Protein AF-X1GP24-F1 (afdb_monomer_lite)

Organism: NCBI:txid412755

Foldseek 3Di:
DVVPDADDQADDPQCVCLLVVVVDPQQADEGEEELVVLVVLVVCLVVCHSVSVRHYLFYEYEFDQFGFHPVLQQCCCCVVVVDHPVQFPHWDDPDQWIWTQGPVGIDIDGVVSRVVGTDPVLLADLDGQSQSGQWTWYDFQHDPPDIDIDGHDPSSVVVVVVCVVVVVDDDDDDDPVCVCNSCVRVVVSSVVSNVSHDDDDPDPDD

pLDDT: mean 91.99, std 6.97, range [56.81, 98.56]

Secondary structure (DSSP, 8-state):
-GGG-S---B---GGGGHHHHHTSS-S-EEEEE-HHHHHHHHHHHHTT-TTHHHHEEEEEEE--S--B-HHHHHHHHHHHH---GGG-SEEEEETTEEEEEETTEEEEEETTTTGGGB-GGGGT---SS-TTSSEEEE-TTS-TT--EEEE-SHHHHHHHHHHHHTT----PPPPSSSHHHHHHHHHHHHHHHHHHPPPPPP----

InterPro domains:
  IPR007525 Coenzyme F420 hydrogenase/dehydrogenase beta subunit, C-terminal [PF04432] (27-176)
  IPR045220 Oxidoreductase FRHB/FDHB/HCAR-like [PTHR31332] (3-195)

Radius of gyration: 18.48 Å; chains: 1; bounding box: 43×52×46 Å

Structure (mmCIF, N/CA/C/O backbone):
data_AF-X1GP24-F1
#
_entry.id   AF-X1GP24-F1
#
loop_
_atom_site.group_PDB
_atom_site.id
_atom_site.type_symbol
_atom_site.label_atom_id
_atom_site.label_alt_id
_atom_site.label_comp_id
_atom_site.label_asym_id
_atom_site.label_entity_id
_atom_site.label_seq_id
_atom_site.pdbx_PDB_ins_code
_atom_site.Cartn_x
_atom_site.Cartn_y
_atom_site.Cartn_z
_atom_site.occupancy
_atom_site.B_iso_or_equiv
_atom_site.auth_seq_id
_atom_site.auth_comp_id
_atom_site.auth_asym_id
_atom_site.auth_atom_id
_atom_site.pdbx_PDB_model_num
ATOM 1 N N . ILE A 1 1 ? -16.579 -1.547 -4.556 1.00 86.38 1 ILE A N 1
ATOM 2 C CA . ILE A 1 1 ? -15.458 -2.149 -3.795 1.00 86.38 1 ILE A CA 1
ATOM 3 C C . ILE A 1 1 ? -14.685 -3.128 -4.679 1.00 86.38 1 ILE A C 1
ATOM 5 O O . ILE A 1 1 ? -13.545 -2.820 -4.979 1.00 86.38 1 ILE A O 1
ATOM 9 N N . GLN A 1 2 ? -15.294 -4.200 -5.208 1.00 87.94 2 GLN A N 1
ATOM 10 C CA . GLN A 1 2 ? -14.605 -5.179 -6.079 1.00 87.94 2 GLN A CA 1
ATOM 11 C C . GLN A 1 2 ? -13.869 -4.566 -7.289 1.00 87.94 2 GLN A C 1
ATOM 13 O O . GLN A 1 2 ? -12.726 -4.910 -7.537 1.00 87.94 2 GLN A O 1
ATOM 18 N N . LYS A 1 3 ? -14.446 -3.570 -7.981 1.00 88.69 3 LYS A N 1
ATOM 19 C CA . LYS A 1 3 ? -13.777 -2.853 -9.097 1.00 88.69 3 LYS A CA 1
ATOM 20 C C . LYS A 1 3 ? -12.467 -2.137 -8.715 1.00 88.69 3 LYS A C 1
ATOM 22 O O . LYS A 1 3 ? -11.719 -1.709 -9.588 1.00 88.69 3 LYS A O 1
ATOM 27 N N . SER A 1 4 ? -12.216 -1.955 -7.421 1.00 88.06 4 SER A N 1
ATOM 28 C CA . SER A 1 4 ? -10.999 -1.348 -6.876 1.00 88.06 4 SER A CA 1
ATOM 29 C C . SER A 1 4 ? -9.979 -2.393 -6.413 1.00 88.06 4 SER A C 1
ATOM 31 O O . SER A 1 4 ? -8.968 -2.008 -5.838 1.00 88.06 4 SER A O 1
ATOM 33 N N . SER A 1 5 ? -10.242 -3.688 -6.632 1.00 87.94 5 SER A N 1
ATOM 34 C CA . SER A 1 5 ? -9.287 -4.765 -6.360 1.00 87.94 5 SER A CA 1
ATOM 35 C C . SER A 1 5 ? -8.043 -4.642 -7.241 1.00 87.94 5 SER A C 1
ATOM 37 O O . SER A 1 5 ? -8.116 -4.047 -8.319 1.00 87.94 5 SER A O 1
ATOM 39 N N . LYS A 1 6 ? -6.967 -5.316 -6.824 1.00 87.69 6 LYS A N 1
ATOM 40 C CA . LYS A 1 6 ? -5.628 -5.310 -7.434 1.00 87.69 6 LYS A CA 1
ATOM 41 C C . LYS A 1 6 ? -4.848 -4.015 -7.201 1.00 87.69 6 LYS A C 1
ATOM 43 O O . LYS A 1 6 ? -5.399 -2.924 -7.055 1.00 87.69 6 LYS A O 1
ATOM 48 N N . SER A 1 7 ? -3.531 -4.167 -7.188 1.00 91.44 7 SER A N 1
ATOM 49 C CA . SER A 1 7 ? -2.593 -3.065 -7.025 1.00 91.44 7 SER A CA 1
ATOM 50 C C . SER A 1 7 ? -2.551 -2.190 -8.274 1.00 91.44 7 SER A C 1
ATOM 52 O O . SER A 1 7 ? -2.473 -2.677 -9.399 1.00 91.44 7 SER A O 1
ATOM 54 N N . LYS A 1 8 ? -2.565 -0.875 -8.057 1.00 92.31 8 LYS A N 1
ATOM 55 C CA . LYS A 1 8 ? -2.212 0.135 -9.057 1.00 92.31 8 LYS A CA 1
ATOM 56 C C . LYS A 1 8 ? -0.993 0.857 -8.514 1.00 92.31 8 LYS A C 1
ATOM 58 O O . LYS A 1 8 ? -1.083 1.495 -7.470 1.00 92.31 8 LYS A O 1
ATOM 63 N N . TYR A 1 9 ? 0.143 0.717 -9.188 1.00 94.44 9 TYR A N 1
ATOM 64 C CA . TYR A 1 9 ? 1.421 1.234 -8.688 1.00 94.44 9 TYR A CA 1
ATOM 65 C C . TYR A 1 9 ? 1.585 2.743 -8.899 1.00 94.44 9 TYR A C 1
ATOM 67 O O . TYR A 1 9 ? 2.554 3.330 -8.427 1.00 94.44 9 TYR A O 1
ATOM 75 N N . THR A 1 10 ? 0.628 3.394 -9.554 1.00 95.38 10 THR A N 1
ATOM 76 C CA . THR A 1 10 ? 0.643 4.835 -9.797 1.00 95.38 10 THR A CA 1
ATOM 77 C C . THR A 1 10 ? -0.085 5.618 -8.705 1.00 95.38 10 THR A C 1
ATOM 79 O O . THR A 1 10 ? -0.942 5.074 -8.003 1.00 95.38 10 THR A O 1
ATOM 82 N N . LEU A 1 11 ? 0.216 6.913 -8.588 1.00 94.31 11 LEU A N 1
ATOM 83 C CA . LEU A 1 11 ? -0.436 7.806 -7.631 1.00 94.31 11 LEU A CA 1
ATOM 84 C C . LEU A 1 11 ? -1.961 7.774 -7.796 1.00 94.31 11 LEU A C 1
ATOM 86 O O . LEU A 1 11 ? -2.493 7.883 -8.901 1.00 94.31 11 LEU A O 1
ATOM 90 N N . ASN A 1 12 ? -2.662 7.632 -6.673 1.00 92.38 12 ASN A N 1
ATOM 91 C CA . ASN A 1 12 ? -4.118 7.638 -6.611 1.00 92.38 12 ASN A CA 1
ATOM 92 C C . ASN A 1 12 ? -4.559 8.432 -5.371 1.00 92.38 12 ASN A C 1
ATOM 94 O O . ASN A 1 12 ? -4.377 7.937 -4.255 1.00 92.38 12 ASN A O 1
ATOM 98 N N . PRO A 1 13 ? -5.118 9.645 -5.530 1.00 91.12 13 PRO A N 1
ATOM 99 C CA . PRO A 1 13 ? -5.433 10.540 -4.420 1.00 91.12 13 PRO A CA 1
ATOM 100 C C . PRO A 1 13 ? -6.714 10.103 -3.691 1.00 91.12 13 PRO A C 1
ATOM 102 O O . PRO A 1 13 ? -7.747 10.766 -3.760 1.00 91.12 13 PRO A O 1
ATOM 105 N N . VAL A 1 14 ? -6.661 8.983 -2.964 1.00 89.56 14 VAL A N 1
ATOM 106 C CA . VAL A 1 14 ? -7.836 8.366 -2.313 1.00 89.56 14 VAL A CA 1
ATOM 107 C C . VAL A 1 14 ? -8.557 9.342 -1.371 1.00 89.56 14 VAL A C 1
ATOM 109 O O . VAL A 1 14 ? -9.787 9.347 -1.289 1.00 89.56 14 VAL A O 1
ATOM 112 N N . LEU A 1 15 ? -7.804 10.211 -0.693 1.00 88.94 15 LEU A N 1
ATOM 113 C CA . LEU A 1 15 ? -8.342 11.130 0.311 1.00 88.94 15 LEU A CA 1
ATOM 114 C C . LEU A 1 15 ? -9.133 12.312 -0.279 1.00 88.94 15 LEU A C 1
ATOM 116 O O . LEU A 1 15 ? -9.875 12.956 0.461 1.00 88.94 15 LEU A O 1
ATOM 120 N N . ILE A 1 16 ? -9.087 12.558 -1.598 1.00 88.62 16 ILE A N 1
ATOM 121 C CA . ILE A 1 16 ? -9.893 13.618 -2.242 1.00 88.62 16 ILE A CA 1
ATOM 122 C C . ILE A 1 16 ? -11.402 13.388 -2.075 1.00 88.62 16 ILE A C 1
ATOM 124 O O . ILE A 1 16 ? -12.210 14.302 -2.215 1.00 88.62 16 ILE A O 1
ATOM 128 N N . LYS A 1 17 ? -11.806 12.152 -1.766 1.00 84.38 17 LYS A N 1
ATOM 129 C CA . LYS A 1 17 ? -13.201 11.804 -1.501 1.00 84.38 17 LYS A CA 1
ATOM 130 C C . LYS A 1 17 ? -13.629 12.094 -0.061 1.00 84.38 17 LYS A C 1
ATOM 132 O O . LYS A 1 17 ? -14.833 12.098 0.184 1.00 84.38 17 LYS A O 1
ATOM 137 N N . LEU A 1 18 ? -12.721 12.399 0.871 1.00 81.44 18 LEU A N 1
ATOM 138 C CA . LEU A 1 18 ? -13.088 12.707 2.261 1.00 81.44 18 LEU A CA 1
ATOM 139 C C . LEU A 1 18 ? -14.098 13.861 2.378 1.00 81.44 18 LEU A C 1
ATOM 141 O O . LEU A 1 18 ? -15.103 13.673 3.062 1.00 81.44 18 LEU A O 1
ATOM 145 N N . PRO A 1 19 ? -13.948 15.007 1.679 1.00 79.50 19 PRO A N 1
ATOM 146 C CA . PRO A 1 19 ? -14.957 16.064 1.733 1.00 79.50 19 PRO A CA 1
ATOM 147 C C . PRO A 1 19 ? -16.319 15.603 1.204 1.00 79.50 19 PRO A C 1
ATOM 149 O O . PRO A 1 19 ? -17.348 15.940 1.782 1.00 79.50 19 PRO A O 1
ATOM 152 N N . SER A 1 20 ? -16.344 14.763 0.161 1.00 77.25 20 SER A N 1
ATOM 153 C CA . SER A 1 20 ? -17.597 14.222 -0.390 1.00 77.25 20 SER A CA 1
ATOM 154 C C . SER A 1 20 ? -18.339 13.302 0.585 1.00 77.25 20 SER A C 1
ATOM 156 O O . SER A 1 20 ? -19.553 13.148 0.482 1.00 77.25 20 SER A O 1
ATOM 158 N N . ILE A 1 21 ? -17.647 12.748 1.588 1.00 70.62 21 ILE A N 1
ATOM 159 C CA . ILE A 1 21 ? -18.285 11.976 2.660 1.00 70.62 21 ILE A CA 1
ATOM 160 C C . ILE A 1 21 ? -19.169 12.888 3.519 1.00 70.62 21 ILE A C 1
ATOM 162 O O . ILE A 1 21 ? -20.235 12.439 3.942 1.00 70.62 21 ILE A O 1
ATOM 166 N N . LYS A 1 22 ? -18.803 14.168 3.716 1.00 67.50 22 LYS A N 1
ATOM 167 C CA . LYS A 1 22 ? -19.664 15.145 4.409 1.00 67.50 22 LYS A CA 1
ATOM 168 C C . LYS A 1 22 ? -20.995 15.354 3.693 1.00 67.50 22 LYS A C 1
ATOM 170 O O . LYS A 1 22 ? -22.011 15.488 4.360 1.00 67.50 22 LYS A O 1
ATOM 175 N N . LEU A 1 23 ? -20.962 15.370 2.361 1.00 72.38 23 LEU A N 1
ATOM 176 C CA . LEU A 1 23 ? -22.131 15.573 1.500 1.00 72.38 23 LEU A CA 1
ATOM 177 C C . LEU A 1 23 ? -22.977 14.303 1.334 1.00 72.38 23 LEU A C 1
ATOM 179 O O . LEU A 1 23 ? -24.062 14.349 0.766 1.00 72.38 23 LEU A O 1
ATOM 183 N N . SER A 1 24 ? -22.483 13.159 1.805 1.00 70.50 24 SER A N 1
ATOM 184 C CA . SER A 1 24 ? -23.202 11.892 1.738 1.00 70.50 24 SER A CA 1
ATOM 185 C C . SER A 1 24 ? -23.966 11.612 3.034 1.00 70.50 24 SER A C 1
ATOM 187 O O . SER A 1 24 ? -23.500 11.936 4.124 1.00 70.50 24 SER A O 1
ATOM 189 N N . ASN A 1 25 ? -25.072 10.869 2.941 1.00 73.31 25 ASN A N 1
ATOM 190 C CA . ASN A 1 25 ? -25.795 10.345 4.112 1.00 73.31 25 ASN A CA 1
ATOM 191 C C . ASN A 1 25 ? -25.035 9.221 4.853 1.00 73.31 25 ASN A C 1
ATOM 193 O O . ASN A 1 25 ? -25.569 8.605 5.779 1.00 73.31 25 ASN A O 1
ATOM 197 N N . LYS A 1 26 ? -23.795 8.903 4.451 1.00 70.06 26 LYS A N 1
ATOM 198 C CA . LYS A 1 26 ? -23.001 7.844 5.080 1.00 70.06 26 LYS A CA 1
ATOM 199 C C . LYS A 1 26 ? -22.426 8.339 6.402 1.00 70.06 26 LYS A C 1
ATOM 201 O O . LYS A 1 26 ? -21.631 9.275 6.449 1.00 70.06 26 LYS A O 1
ATOM 206 N N . LYS A 1 27 ? -22.815 7.659 7.481 1.00 74.25 27 LYS A N 1
ATOM 207 C CA . LYS A 1 27 ? -22.410 8.001 8.852 1.00 74.25 27 LYS A CA 1
ATOM 208 C C . LYS A 1 27 ? -21.032 7.455 9.236 1.00 74.25 27 LYS A C 1
ATOM 210 O O . LYS A 1 27 ? -20.389 8.027 10.104 1.00 74.25 27 LYS A O 1
ATOM 215 N N . LYS A 1 28 ? -20.584 6.364 8.604 1.00 87.50 28 LYS A N 1
ATOM 216 C CA . LYS A 1 28 ? -19.294 5.711 8.870 1.00 87.50 28 LYS A CA 1
ATOM 217 C C . LYS A 1 28 ? -18.627 5.294 7.564 1.00 87.50 28 LYS A C 1
ATOM 219 O O . LYS A 1 28 ? -19.306 4.816 6.654 1.00 87.50 28 LYS A O 1
ATOM 224 N N . VAL A 1 29 ? -17.314 5.461 7.479 1.00 89.44 29 VAL A N 1
ATOM 225 C CA . VAL A 1 29 ? -16.506 5.104 6.309 1.00 89.44 29 VAL A CA 1
ATOM 226 C C . VAL A 1 29 ? -15.282 4.297 6.713 1.00 89.44 29 VAL A C 1
ATOM 228 O O . VAL A 1 29 ? -14.728 4.486 7.794 1.00 89.44 29 VAL A O 1
ATOM 231 N N . ALA A 1 30 ? -14.861 3.409 5.820 1.00 93.25 30 ALA A N 1
ATOM 232 C CA . ALA A 1 30 ? -13.555 2.776 5.875 1.00 93.25 30 ALA A CA 1
ATOM 233 C C . ALA A 1 30 ? -12.677 3.372 4.770 1.00 93.25 30 ALA A C 1
ATOM 235 O O . ALA A 1 30 ? -13.149 3.572 3.646 1.00 93.25 30 ALA A O 1
ATOM 236 N N . ALA A 1 31 ? -11.420 3.657 5.086 1.00 93.94 31 ALA A N 1
ATOM 237 C CA . ALA A 1 31 ? -10.436 4.149 4.133 1.00 93.94 31 ALA A CA 1
ATOM 238 C C . ALA A 1 31 ? -9.390 3.063 3.880 1.00 93.94 31 ALA A C 1
ATOM 240 O O . ALA A 1 31 ? -8.821 2.529 4.826 1.00 93.94 31 ALA A O 1
ATOM 241 N N . VAL A 1 32 ? -9.134 2.753 2.610 1.00 96.75 32 VAL A N 1
ATOM 242 C CA . VAL A 1 32 ? -8.052 1.852 2.192 1.00 96.75 32 VAL A CA 1
ATOM 243 C C . VAL A 1 32 ? -6.986 2.693 1.510 1.00 96.75 32 VAL A C 1
ATOM 245 O O . VAL A 1 32 ? -7.301 3.446 0.585 1.00 96.75 32 VAL A O 1
ATOM 248 N N . GLY A 1 33 ? -5.732 2.586 1.933 1.00 96.38 33 GLY A N 1
ATOM 249 C CA . GLY A 1 33 ? -4.675 3.397 1.343 1.00 96.38 33 GLY A CA 1
ATOM 250 C C . GLY A 1 33 ? -3.262 2.965 1.696 1.00 96.38 33 GLY A C 1
ATOM 251 O O . GLY A 1 33 ? -3.035 2.094 2.527 1.00 96.38 33 GLY A O 1
ATOM 252 N N . LEU A 1 34 ? -2.307 3.612 1.034 1.00 97.81 34 LEU A N 1
ATOM 253 C CA . LEU A 1 34 ? -0.877 3.462 1.275 1.00 97.81 34 LEU A CA 1
ATOM 254 C C . LEU A 1 34 ? -0.482 4.116 2.619 1.00 97.81 34 LEU A C 1
ATOM 256 O O . LEU A 1 34 ? -1.305 4.820 3.218 1.00 97.81 34 LEU A O 1
ATOM 260 N N . PRO A 1 35 ? 0.764 3.944 3.093 1.00 98.19 35 PRO A N 1
ATOM 261 C CA . PRO A 1 35 ? 1.223 4.504 4.362 1.00 98.19 35 PRO A CA 1
ATOM 262 C C . PRO A 1 35 ? 0.982 6.014 4.489 1.00 98.19 35 PRO A C 1
ATOM 264 O O . PRO A 1 35 ? 0.313 6.452 5.420 1.00 98.19 35 PRO A O 1
ATOM 267 N N . CYS A 1 36 ? 1.370 6.791 3.473 1.00 97.12 36 CYS A N 1
ATOM 268 C CA . CYS A 1 36 ? 1.163 8.242 3.441 1.00 97.12 36 CYS A CA 1
ATOM 269 C C . CYS A 1 36 ? -0.319 8.658 3.501 1.00 97.12 36 CYS A C 1
ATOM 271 O O . CYS A 1 36 ? -0.644 9.696 4.075 1.00 97.12 36 CYS A O 1
ATOM 273 N N . HIS A 1 37 ? -1.241 7.856 2.951 1.00 97.12 37 HIS A N 1
ATOM 274 C CA . HIS A 1 37 ? -2.677 8.122 3.074 1.00 97.12 37 HIS A CA 1
ATOM 275 C C . HIS A 1 37 ? -3.163 7.912 4.512 1.00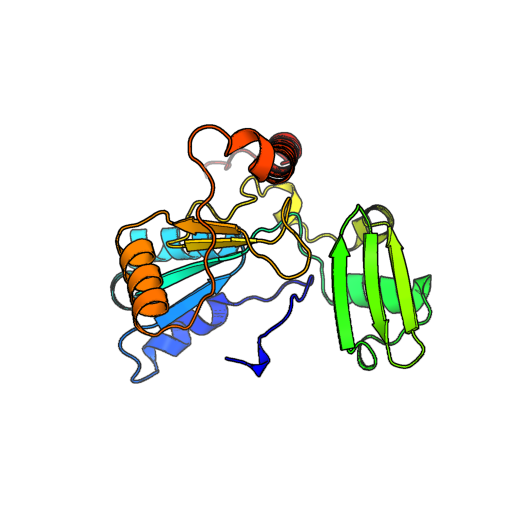 97.12 37 HIS A C 1
ATOM 277 O O . HIS A 1 37 ? -3.987 8.685 4.989 1.00 97.12 37 HIS A O 1
ATOM 283 N N . ASN A 1 38 ? -2.670 6.881 5.203 1.00 97.88 38 ASN A N 1
ATOM 284 C CA . ASN A 1 38 ? -3.066 6.585 6.583 1.00 97.88 38 ASN A CA 1
ATOM 285 C C . ASN A 1 38 ? -2.470 7.590 7.573 1.00 97.88 38 ASN A C 1
ATOM 287 O O . ASN A 1 38 ? -3.163 8.013 8.495 1.00 97.88 38 ASN A O 1
ATOM 291 N N . GLU A 1 39 ? -1.229 8.013 7.349 1.00 97.00 39 GLU A N 1
ATOM 292 C CA . GLU A 1 39 ? -0.586 9.100 8.090 1.00 97.00 39 GLU A CA 1
ATOM 293 C C . GLU A 1 39 ? -1.356 10.416 7.910 1.00 97.00 39 GLU A C 1
ATOM 295 O O . GLU A 1 39 ? -1.832 10.995 8.883 1.00 97.00 39 GLU A O 1
ATOM 300 N N . THR A 1 40 ? -1.602 10.829 6.659 1.00 95.56 40 THR A N 1
ATOM 301 C CA . THR A 1 40 ? -2.379 12.046 6.360 1.00 95.56 40 THR A CA 1
ATOM 302 C C . THR A 1 40 ? -3.770 11.990 6.988 1.00 95.56 40 THR A C 1
ATOM 304 O O . THR A 1 40 ? -4.233 12.967 7.571 1.00 95.56 40 THR A O 1
ATOM 307 N N . LEU A 1 41 ? -4.452 10.846 6.890 1.00 95.31 41 LEU A N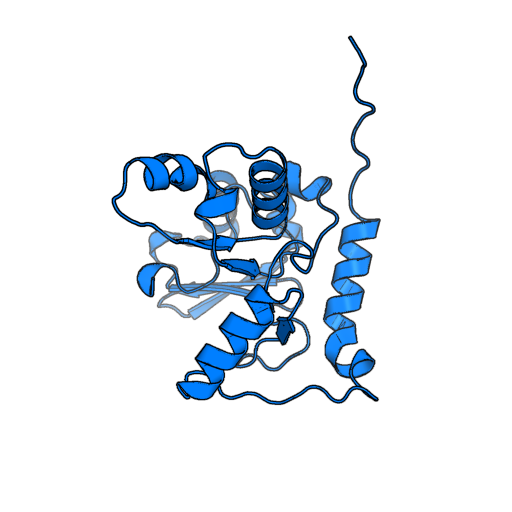 1
ATOM 308 C CA . LEU A 1 41 ? -5.776 10.673 7.476 1.00 95.31 41 LEU A CA 1
ATOM 309 C C . LEU A 1 41 ? -5.746 10.758 9.003 1.00 95.31 41 LEU A C 1
ATOM 311 O O . LEU A 1 41 ? -6.648 11.352 9.582 1.00 95.31 41 LEU A O 1
ATOM 315 N N . THR A 1 42 ? -4.711 10.210 9.639 1.00 95.81 42 THR A N 1
ATOM 316 C CA . THR A 1 42 ? -4.512 10.316 11.090 1.00 95.81 42 THR A CA 1
ATOM 317 C C . THR A 1 42 ? -4.333 11.774 11.500 1.00 95.81 42 THR A C 1
ATOM 319 O O . THR A 1 42 ? -5.088 12.243 12.342 1.00 95.81 42 THR A O 1
ATOM 322 N N . ASN A 1 43 ? -3.490 12.535 10.797 1.00 95.19 43 ASN A N 1
ATOM 323 C CA . ASN A 1 43 ? -3.323 13.968 11.058 1.00 95.19 43 ASN A CA 1
ATOM 324 C C . ASN A 1 43 ? -4.640 14.749 10.890 1.00 95.19 43 ASN A C 1
ATOM 326 O O . ASN A 1 43 ? -4.984 15.577 11.728 1.00 95.19 43 ASN A O 1
ATOM 330 N N . ILE A 1 44 ? -5.422 14.466 9.840 1.00 92.81 44 ILE A N 1
ATOM 331 C CA . ILE A 1 44 ? -6.738 15.101 9.632 1.00 92.81 44 ILE A CA 1
ATOM 332 C C . ILE A 1 44 ? -7.696 14.783 10.792 1.00 92.81 44 ILE A C 1
ATOM 334 O O . ILE A 1 44 ? -8.437 15.670 11.222 1.00 92.81 44 ILE A O 1
ATOM 338 N N . MET A 1 45 ? -7.696 13.541 11.289 1.00 92.56 45 MET A N 1
ATOM 339 C CA . MET A 1 45 ? -8.518 13.121 12.430 1.00 92.56 45 MET A CA 1
ATOM 340 C C . MET A 1 45 ? -8.071 13.801 13.729 1.00 92.56 45 MET A C 1
ATOM 342 O O . MET A 1 45 ? -8.916 14.327 14.449 1.00 92.56 45 MET A O 1
ATOM 346 N N . ASP A 1 46 ? -6.767 13.860 13.998 1.00 94.94 46 ASP A N 1
ATOM 347 C CA . ASP A 1 46 ? -6.213 14.482 15.207 1.00 94.94 46 ASP A CA 1
ATOM 348 C C . ASP A 1 46 ? -6.495 15.990 15.241 1.00 94.94 46 ASP A C 1
ATOM 350 O O . ASP A 1 46 ? -6.875 16.545 16.273 1.00 94.94 46 ASP A O 1
ATOM 354 N N . MET A 1 47 ? -6.430 16.643 14.078 1.00 93.94 47 MET A N 1
ATOM 355 C CA . MET A 1 47 ? -6.822 18.044 13.898 1.00 93.94 47 MET A CA 1
ATOM 356 C C . MET A 1 47 ? -8.345 18.264 13.919 1.00 93.94 47 MET A C 1
ATOM 358 O O . MET A 1 47 ? -8.793 19.401 13.766 1.00 93.94 47 MET A O 1
ATOM 362 N N . LYS A 1 48 ? -9.155 17.201 14.050 1.00 90.38 48 LYS A N 1
ATOM 363 C CA . LYS A 1 48 ? -10.630 17.228 13.962 1.00 90.38 48 LYS A CA 1
ATOM 364 C C . LYS A 1 48 ? -11.133 17.933 12.702 1.00 90.38 48 LYS A C 1
ATOM 366 O O . LYS A 1 48 ? -12.172 18.598 12.685 1.00 90.38 48 LYS A O 1
ATOM 371 N N . ASN A 1 49 ? -10.375 17.798 11.620 1.00 86.00 49 ASN A N 1
ATOM 372 C CA . ASN A 1 49 ? -10.679 18.439 10.360 1.00 86.00 49 ASN A CA 1
ATOM 373 C C . ASN A 1 49 ? -11.512 17.499 9.482 1.00 86.00 49 ASN A C 1
ATOM 375 O O . ASN A 1 49 ? -11.503 16.274 9.611 1.00 86.00 49 ASN A O 1
ATOM 379 N N . LEU A 1 50 ? -12.292 18.088 8.580 1.00 83.12 50 LEU A N 1
ATOM 380 C CA . LEU A 1 50 ? -13.159 17.382 7.639 1.00 83.12 50 LEU A CA 1
ATOM 381 C C . LEU A 1 50 ? -14.200 16.435 8.284 1.00 83.12 50 LEU A C 1
ATOM 383 O O . LEU A 1 50 ? -14.904 15.731 7.559 1.00 83.12 50 LEU A O 1
ATOM 387 N N . GLY A 1 51 ? -14.364 16.467 9.611 1.00 82.12 51 GLY A N 1
ATOM 388 C CA . GLY A 1 51 ? -15.175 15.510 10.366 1.00 82.12 51 GLY A CA 1
ATOM 389 C C . GLY A 1 51 ? -14.688 14.068 10.220 1.00 82.12 51 GLY A C 1
ATOM 390 O O . GLY A 1 51 ? -15.494 13.140 10.287 1.00 82.12 51 GLY A O 1
ATOM 391 N N . ALA A 1 52 ? -13.402 13.873 9.910 1.00 85.56 52 ALA A N 1
ATOM 392 C CA . ALA A 1 52 ? -12.831 12.546 9.711 1.00 85.56 52 ALA A CA 1
ATOM 393 C C . ALA A 1 52 ? -12.796 11.746 11.020 1.00 85.56 52 ALA A C 1
ATOM 395 O O . ALA A 1 52 ? -13.032 10.542 10.997 1.00 85.56 52 ALA A O 1
ATOM 396 N N . ASP A 1 53 ? -12.574 12.421 12.145 1.00 86.69 53 ASP A N 1
ATOM 397 C CA . ASP A 1 53 ? -12.482 11.873 13.499 1.00 86.69 53 ASP A CA 1
ATOM 398 C C . ASP A 1 53 ? -13.714 11.055 13.912 1.00 86.69 53 ASP A C 1
ATOM 400 O O . ASP A 1 53 ? -13.573 9.984 14.498 1.00 86.69 53 ASP A O 1
ATO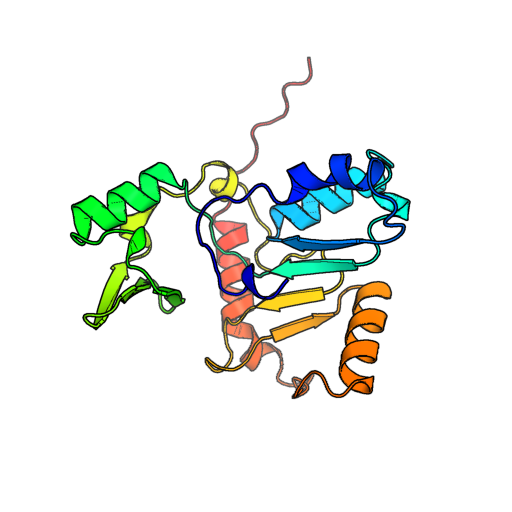M 404 N N . PHE A 1 54 ? -14.920 11.501 13.545 1.00 86.12 54 PHE A N 1
ATOM 405 C CA . PHE A 1 54 ? -16.162 10.786 13.867 1.00 86.12 54 PHE A CA 1
ATOM 406 C C . PHE A 1 54 ? -16.757 9.994 12.693 1.00 86.12 54 PHE A C 1
ATOM 408 O O . PHE A 1 54 ? -17.704 9.227 12.884 1.00 86.12 54 PHE A O 1
ATOM 415 N N . ARG A 1 55 ? -16.236 10.161 11.469 1.00 86.69 55 ARG A N 1
ATOM 416 C CA . ARG A 1 55 ? -16.741 9.463 10.270 1.00 86.69 55 ARG A CA 1
ATOM 417 C C . ARG A 1 55 ? -15.890 8.265 9.885 1.00 86.69 55 ARG A C 1
ATOM 419 O O . ARG A 1 55 ? -16.440 7.262 9.432 1.00 86.69 55 ARG A O 1
ATOM 426 N N . VAL A 1 56 ? -14.571 8.353 10.013 1.00 91.56 56 VAL A N 1
ATOM 427 C CA . VAL A 1 56 ? -13.662 7.258 9.670 1.00 91.56 56 VAL A CA 1
ATOM 428 C C . VAL A 1 56 ? -13.707 6.234 10.793 1.00 91.56 56 VAL A C 1
ATOM 430 O O . VAL A 1 56 ? -13.205 6.467 11.885 1.00 91.56 56 VAL A O 1
ATOM 433 N N . LYS A 1 57 ? -14.336 5.091 10.520 1.00 94.38 57 LYS A N 1
ATOM 434 C CA . LYS A 1 57 ? -14.446 3.985 11.475 1.00 94.38 57 LYS A CA 1
ATOM 435 C C . LYS A 1 57 ? -13.270 3.013 11.364 1.00 94.38 57 LYS A C 1
ATOM 437 O O . LYS A 1 57 ? -12.876 2.470 12.388 1.00 94.38 57 LYS A O 1
ATOM 442 N N . TYR A 1 58 ? -12.735 2.801 10.157 1.00 96.62 58 TYR A N 1
ATOM 443 C CA . TYR A 1 58 ? -11.609 1.891 9.924 1.00 96.62 58 TYR A CA 1
ATOM 444 C C . TYR A 1 58 ? -10.601 2.467 8.921 1.00 96.62 58 TYR A C 1
ATOM 446 O O . TYR A 1 58 ? -10.979 2.931 7.840 1.00 96.62 58 TYR A O 1
ATOM 454 N N . LYS A 1 59 ? -9.316 2.377 9.256 1.00 97.56 59 LYS A N 1
ATOM 455 C CA . LYS A 1 59 ? -8.162 2.689 8.407 1.00 97.56 59 LYS A CA 1
ATOM 456 C C . LYS A 1 59 ? -7.453 1.390 8.028 1.00 97.56 59 LYS A C 1
ATOM 458 O O . LYS A 1 59 ? -6.906 0.704 8.886 1.00 97.56 59 LYS A O 1
ATOM 463 N N . ILE A 1 60 ? -7.469 1.039 6.749 1.00 98.38 60 ILE A N 1
ATOM 464 C CA . ILE A 1 60 ? -6.836 -0.168 6.214 1.00 98.38 60 ILE A CA 1
ATOM 465 C C . ILE A 1 60 ? -5.611 0.261 5.404 1.00 98.38 60 ILE A C 1
ATOM 467 O O . ILE A 1 60 ? -5.712 0.901 4.353 1.00 98.38 60 ILE A O 1
ATOM 471 N N . GLY A 1 61 ? -4.441 -0.081 5.922 1.00 98.25 61 GLY A N 1
ATOM 472 C CA . GLY A 1 61 ? -3.145 0.218 5.345 1.00 98.25 61 GLY A CA 1
ATOM 473 C C . GLY A 1 61 ? -2.667 -0.877 4.406 1.00 98.25 61 GLY A C 1
ATOM 474 O O . GLY A 1 61 ? -2.813 -2.057 4.699 1.00 98.25 61 GLY A O 1
ATOM 475 N N . LEU A 1 62 ? -2.050 -0.490 3.296 1.00 98.00 62 LEU A N 1
ATOM 476 C CA . LEU A 1 62 ? -1.350 -1.403 2.395 1.00 98.00 62 LEU A CA 1
ATOM 477 C C . LEU A 1 62 ? 0.157 -1.186 2.512 1.00 98.00 62 LEU A C 1
ATOM 479 O O . LEU A 1 62 ? 0.610 -0.041 2.589 1.00 98.00 62 LEU A O 1
ATOM 483 N N . PHE A 1 63 ? 0.937 -2.266 2.485 1.00 97.38 63 PHE A N 1
ATOM 484 C CA . PHE A 1 63 ? 2.393 -2.161 2.417 1.00 97.38 63 PHE A CA 1
ATOM 485 C C . PHE A 1 63 ? 2.801 -1.447 1.128 1.00 97.38 63 PHE A C 1
ATOM 487 O O . PHE A 1 63 ? 2.226 -1.670 0.061 1.00 97.38 63 PHE A O 1
ATOM 494 N N . CYS A 1 64 ? 3.799 -0.573 1.213 1.00 97.00 64 CYS A N 1
ATOM 495 C CA . CYS A 1 64 ? 4.219 0.224 0.069 1.00 97.00 64 CYS A CA 1
ATOM 496 C C . CYS A 1 64 ? 5.701 0.548 0.133 1.00 97.00 64 CYS A C 1
ATOM 498 O O . CYS A 1 64 ? 6.176 1.162 1.089 1.00 97.00 64 CYS A O 1
ATOM 500 N N . MET A 1 65 ? 6.423 0.232 -0.939 1.00 95.31 65 MET A N 1
ATOM 501 C CA . MET A 1 65 ? 7.810 0.655 -1.085 1.00 95.31 65 MET A CA 1
ATOM 502 C C . MET A 1 65 ? 7.929 1.981 -1.841 1.00 95.31 65 MET A C 1
ATOM 504 O O . MET A 1 65 ? 8.705 2.856 -1.456 1.00 95.31 65 MET A O 1
ATOM 508 N N . SER A 1 66 ? 7.170 2.156 -2.921 1.00 94.38 66 SER A N 1
ATOM 509 C CA . SER A 1 66 ? 7.153 3.366 -3.747 1.00 94.38 66 SER A CA 1
ATOM 510 C C . SER A 1 66 ? 5.879 3.413 -4.587 1.00 94.38 66 SER A C 1
ATOM 512 O O . SER A 1 66 ? 5.228 2.394 -4.799 1.00 94.38 66 SER A O 1
ATOM 514 N N . CYS A 1 67 ? 5.552 4.607 -5.064 1.00 95.50 67 CYS A N 1
ATOM 515 C CA . CYS A 1 67 ? 4.461 4.874 -5.986 1.00 95.50 67 CYS A CA 1
ATOM 516 C C . CYS A 1 67 ? 5.005 5.705 -7.156 1.00 95.50 67 CYS A C 1
ATOM 518 O O . CYS A 1 67 ? 6.036 6.370 -7.005 1.00 95.50 67 CYS A O 1
ATOM 520 N N . TYR A 1 68 ? 4.344 5.645 -8.307 1.00 96.62 68 TYR A N 1
ATOM 521 C CA . TYR A 1 68 ? 4.854 6.197 -9.561 1.00 96.62 68 TYR A CA 1
ATOM 522 C C . TYR A 1 68 ? 3.913 7.259 -10.132 1.00 96.62 68 TYR A C 1
ATOM 524 O O . TYR A 1 68 ? 2.696 7.197 -9.944 1.00 96.62 68 TYR A O 1
ATOM 532 N N . ASP A 1 69 ? 4.469 8.245 -10.824 1.00 96.12 69 ASP A N 1
ATOM 533 C CA . ASP A 1 69 ? 3.685 9.198 -11.596 1.00 96.12 69 ASP A CA 1
ATOM 534 C C . ASP A 1 69 ? 2.937 8.467 -12.732 1.00 96.12 69 ASP A C 1
ATOM 536 O O . ASP A 1 69 ? 3.562 7.690 -13.461 1.00 96.12 69 ASP A O 1
ATOM 540 N N . PRO A 1 70 ? 1.614 8.662 -12.891 1.00 94.88 70 PRO A N 1
ATOM 541 C CA . PRO A 1 70 ? 0.840 7.946 -13.899 1.00 94.88 70 PRO A CA 1
ATOM 542 C C . PRO A 1 70 ? 1.293 8.175 -15.344 1.00 94.88 70 PRO A C 1
ATOM 544 O O . PRO A 1 70 ? 1.213 7.237 -16.138 1.00 94.88 70 PRO A O 1
ATOM 547 N N . ALA A 1 71 ? 1.721 9.391 -15.697 1.00 95.38 71 ALA A N 1
ATOM 548 C CA . ALA A 1 71 ? 2.132 9.716 -17.059 1.00 95.38 71 ALA A CA 1
ATOM 549 C C . ALA A 1 71 ? 3.508 9.111 -17.340 1.00 95.38 71 ALA A C 1
ATOM 551 O O . ALA A 1 71 ? 3.630 8.262 -18.220 1.00 95.38 71 ALA A O 1
ATOM 552 N N . SER A 1 72 ? 4.497 9.408 -16.496 1.00 95.81 72 SER A N 1
ATOM 553 C CA . SER A 1 72 ? 5.856 8.885 -16.667 1.00 95.81 72 SER A CA 1
ATOM 554 C C . SER A 1 72 ? 5.906 7.356 -16.614 1.00 95.81 72 SER A C 1
ATOM 556 O O . SER A 1 72 ? 6.668 6.730 -17.345 1.00 95.81 72 SER A O 1
ATOM 558 N N . PHE A 1 73 ? 5.092 6.716 -15.764 1.00 95.88 73 PHE A N 1
ATOM 559 C CA . PHE A 1 73 ? 5.042 5.253 -15.699 1.00 95.88 73 PHE A CA 1
ATOM 560 C C . PHE A 1 73 ? 4.408 4.644 -16.955 1.00 95.88 73 PHE A C 1
ATOM 562 O O . PHE A 1 73 ? 4.876 3.612 -17.433 1.00 95.88 73 PHE A O 1
ATOM 569 N N . ARG A 1 74 ? 3.380 5.292 -17.521 1.00 95.75 74 ARG A N 1
ATOM 570 C CA . ARG A 1 74 ? 2.795 4.892 -18.808 1.00 95.75 74 ARG A CA 1
ATOM 571 C C . ARG A 1 74 ? 3.809 5.027 -19.940 1.00 95.75 74 ARG A C 1
ATOM 573 O O . ARG A 1 74 ? 3.906 4.108 -20.748 1.00 95.75 74 ARG A O 1
ATOM 580 N N . ASP A 1 75 ? 4.567 6.117 -19.968 1.00 96.06 75 ASP A N 1
ATOM 581 C CA . ASP A 1 75 ? 5.576 6.356 -21.000 1.00 96.06 75 ASP A CA 1
ATOM 582 C C . ASP A 1 75 ? 6.679 5.298 -20.952 1.00 96.06 75 ASP A C 1
ATOM 584 O O . ASP A 1 75 ? 7.085 4.796 -21.992 1.00 96.06 75 ASP A O 1
ATOM 588 N N . ILE A 1 76 ? 7.106 4.875 -19.758 1.00 95.50 76 ILE A N 1
ATOM 589 C CA . ILE A 1 76 ? 8.072 3.775 -19.604 1.00 95.50 76 ILE A CA 1
ATOM 590 C C . ILE A 1 76 ? 7.505 2.461 -20.146 1.00 95.50 76 ILE A C 1
ATOM 592 O O . ILE A 1 76 ? 8.198 1.751 -20.869 1.00 95.50 76 ILE A O 1
ATOM 596 N N . ILE A 1 77 ? 6.248 2.136 -19.834 1.00 95.00 77 ILE A N 1
ATOM 597 C CA . ILE A 1 77 ? 5.602 0.917 -20.343 1.00 95.00 77 ILE A CA 1
ATOM 598 C C . ILE A 1 77 ? 5.505 0.959 -21.877 1.00 95.00 77 ILE A C 1
ATOM 600 O O . ILE A 1 77 ? 5.827 -0.024 -22.541 1.00 95.00 77 ILE A O 1
ATOM 604 N N . SER A 1 78 ? 5.109 2.098 -22.444 1.00 95.50 78 SER A N 1
ATOM 605 C CA . SER A 1 78 ? 4.964 2.261 -23.893 1.00 95.50 78 SER A CA 1
ATOM 606 C C . SER A 1 78 ? 6.313 2.243 -24.612 1.00 95.50 78 SER A C 1
ATOM 608 O O . SER A 1 78 ? 6.501 1.480 -25.553 1.00 95.50 78 SER A O 1
ATOM 610 N N . ASN A 1 79 ? 7.267 3.057 -24.167 1.00 95.19 79 ASN A N 1
ATOM 611 C CA . ASN A 1 79 ? 8.518 3.286 -24.888 1.00 95.19 79 ASN A CA 1
ATOM 612 C C . ASN A 1 79 ? 9.521 2.148 -24.694 1.00 95.19 79 ASN A C 1
ATOM 614 O O . ASN A 1 79 ? 10.233 1.804 -25.634 1.00 95.19 79 ASN A O 1
ATOM 618 N N . ASN A 1 80 ? 9.582 1.553 -23.498 1.00 94.25 80 ASN A N 1
ATOM 619 C CA . ASN A 1 80 ? 10.580 0.524 -23.206 1.00 94.25 80 ASN A CA 1
ATOM 620 C C . ASN A 1 80 ? 10.071 -0.882 -23.532 1.00 94.25 80 ASN A C 1
ATOM 622 O O . ASN A 1 80 ? 10.882 -1.750 -23.840 1.00 94.25 80 ASN A O 1
ATOM 626 N N . LEU A 1 81 ? 8.758 -1.119 -23.425 1.00 93.56 81 LEU A N 1
ATOM 627 C CA . LEU A 1 81 ? 8.170 -2.454 -23.593 1.00 93.56 81 LEU A CA 1
ATOM 628 C C . LEU A 1 81 ? 7.252 -2.564 -24.816 1.00 93.56 81 LEU A C 1
ATOM 630 O O . LEU A 1 81 ? 6.823 -3.666 -25.141 1.00 93.56 81 LEU A O 1
ATOM 634 N N . GLY A 1 82 ? 6.919 -1.456 -25.489 1.00 93.75 82 GLY A N 1
ATOM 635 C CA . GLY A 1 82 ? 5.987 -1.465 -26.621 1.00 93.75 82 GLY A CA 1
ATOM 636 C C . GLY A 1 82 ? 4.548 -1.823 -26.230 1.00 93.75 82 GLY A C 1
ATOM 637 O O . GLY A 1 82 ? 3.758 -2.214 -27.088 1.00 93.75 82 GLY A O 1
ATOM 638 N N . LEU A 1 83 ? 4.198 -1.729 -24.942 1.00 93.94 83 LEU A N 1
ATOM 639 C CA . LEU A 1 83 ? 2.899 -2.155 -24.422 1.00 93.94 83 LEU A CA 1
ATOM 640 C C . LEU A 1 83 ? 1.940 -0.975 -24.252 1.00 93.94 83 LEU A C 1
ATOM 642 O O . LEU A 1 83 ? 2.298 0.081 -23.731 1.00 93.94 83 LEU A O 1
ATOM 646 N N . SER A 1 84 ? 0.665 -1.191 -24.584 1.00 92.19 84 SER A N 1
ATOM 647 C CA . SER A 1 84 ? -0.399 -0.263 -24.198 1.00 92.19 84 SER A CA 1
ATOM 648 C C . SER A 1 84 ? -0.919 -0.578 -22.798 1.00 92.19 84 SER A C 1
ATOM 650 O O . SER A 1 84 ? -1.379 -1.688 -22.525 1.00 92.19 84 SER A O 1
ATOM 652 N N . THR A 1 85 ? -0.959 0.434 -21.928 1.00 87.94 85 THR A N 1
ATOM 653 C CA . THR A 1 85 ? -1.551 0.303 -20.581 1.00 87.94 85 THR A CA 1
ATOM 654 C C . THR A 1 85 ? -3.035 -0.079 -20.585 1.00 87.94 85 THR A C 1
ATOM 656 O O . THR A 1 85 ? -3.509 -0.632 -19.595 1.00 87.94 85 THR A O 1
ATOM 659 N N . SER A 1 86 ? -3.766 0.157 -21.683 1.00 90.00 86 SER A N 1
ATOM 660 C CA . SER A 1 86 ? -5.164 -0.280 -21.832 1.00 90.00 86 SER A CA 1
ATOM 661 C C . SER A 1 86 ? -5.316 -1.796 -21.948 1.00 90.00 86 SER A C 1
ATOM 663 O O . SER A 1 86 ? -6.380 -2.321 -21.635 1.00 90.00 86 SER A O 1
ATOM 665 N N . ASN A 1 87 ? -4.268 -2.488 -22.399 1.00 90.25 87 ASN A N 1
ATOM 666 C CA . ASN A 1 87 ? -4.294 -3.927 -22.661 1.00 90.25 87 ASN A CA 1
ATOM 667 C C . ASN A 1 87 ? -3.793 -4.738 -21.457 1.00 90.25 87 ASN A C 1
ATOM 669 O O . ASN A 1 87 ? -3.799 -5.966 -21.492 1.00 90.25 87 ASN A O 1
ATOM 673 N N . LEU A 1 88 ? -3.361 -4.065 -20.387 1.00 92.44 88 LEU A N 1
ATOM 674 C CA . LEU A 1 88 ? -2.865 -4.719 -19.185 1.00 92.44 88 LEU A CA 1
ATOM 675 C C . LEU A 1 88 ? -4.027 -5.220 -18.324 1.00 92.44 88 LEU A C 1
ATOM 677 O O . LEU A 1 88 ? -4.919 -4.465 -17.934 1.00 92.44 88 LEU A O 1
ATOM 681 N N . THR A 1 89 ? -3.981 -6.499 -17.969 1.00 92.00 89 THR A N 1
ATOM 682 C CA . THR A 1 89 ? -4.994 -7.159 -17.128 1.00 92.00 89 THR A CA 1
ATOM 683 C C . THR A 1 89 ? -4.589 -7.193 -15.652 1.00 92.00 89 THR A C 1
ATOM 685 O O . THR A 1 89 ? -5.445 -7.222 -14.749 1.00 92.00 89 THR A O 1
ATOM 688 N N . LYS A 1 90 ? -3.279 -7.163 -15.388 1.00 92.12 90 LYS A N 1
ATOM 689 C CA . LYS A 1 90 ? -2.685 -7.094 -14.055 1.00 92.12 90 LYS A CA 1
ATOM 690 C C . LYS A 1 90 ? -1.277 -6.508 -14.140 1.00 92.12 90 LYS A C 1
ATOM 692 O O . LYS A 1 90 ? -0.549 -6.694 -15.110 1.00 92.12 90 LYS A O 1
ATOM 697 N N . THR A 1 91 ? -0.902 -5.795 -13.089 1.00 93.75 91 THR A N 1
ATOM 698 C CA . THR A 1 91 ? 0.484 -5.422 -12.822 1.00 93.75 91 THR A CA 1
ATOM 699 C C . THR A 1 91 ? 0.844 -5.991 -11.465 1.00 93.75 91 THR A C 1
ATOM 701 O O . THR A 1 91 ? 0.037 -5.902 -10.536 1.00 93.75 91 THR A O 1
ATOM 704 N N . ASP A 1 92 ? 2.038 -6.553 -11.351 1.00 92.56 92 ASP A N 1
ATOM 705 C CA . ASP A 1 92 ? 2.591 -7.050 -10.099 1.00 92.56 92 ASP A CA 1
ATOM 706 C C . ASP A 1 92 ? 4.020 -6.535 -9.902 1.00 92.56 92 ASP A C 1
ATOM 708 O O . ASP A 1 92 ? 4.682 -6.098 -10.844 1.00 92.56 92 ASP A O 1
ATOM 712 N N . CYS A 1 93 ? 4.496 -6.561 -8.665 1.00 91.19 93 CYS A N 1
ATOM 713 C CA . CYS A 1 93 ? 5.814 -6.097 -8.272 1.00 91.19 93 CYS A CA 1
ATOM 714 C C . CYS A 1 93 ? 6.407 -7.084 -7.275 1.00 91.19 93 CYS A C 1
ATOM 716 O O . CYS A 1 93 ? 6.084 -7.058 -6.086 1.00 91.19 93 CYS A O 1
ATOM 718 N N . ALA A 1 94 ? 7.331 -7.910 -7.748 1.00 88.69 94 ALA A N 1
ATOM 719 C CA . ALA A 1 94 ? 7.986 -8.921 -6.935 1.00 88.69 94 ALA A CA 1
ATOM 720 C C . ALA A 1 94 ? 9.448 -9.066 -7.353 1.00 88.69 94 ALA A C 1
ATOM 722 O O . ALA A 1 94 ? 9.824 -8.778 -8.488 1.00 88.69 94 ALA A O 1
ATOM 723 N N . ARG A 1 95 ? 10.298 -9.526 -6.429 1.00 86.06 95 ARG A N 1
ATOM 724 C CA . ARG A 1 95 ? 11.684 -9.935 -6.738 1.00 86.06 95 ARG A CA 1
ATOM 725 C C . ARG A 1 95 ? 12.498 -8.881 -7.520 1.00 86.06 95 ARG A C 1
ATOM 727 O O . ARG A 1 95 ? 13.344 -9.216 -8.341 1.00 86.06 95 ARG A O 1
ATOM 734 N N . GLY A 1 96 ? 12.256 -7.593 -7.257 1.00 90.06 96 GLY A N 1
ATOM 735 C CA . GLY A 1 96 ? 12.988 -6.483 -7.881 1.00 90.06 96 GLY A CA 1
ATOM 736 C C . GLY A 1 96 ? 12.519 -6.085 -9.287 1.00 90.06 96 GLY A C 1
ATOM 737 O O . GLY A 1 96 ? 13.188 -5.269 -9.931 1.00 90.06 96 GLY A O 1
ATOM 738 N N . LYS A 1 97 ? 11.390 -6.622 -9.759 1.00 95.31 97 LYS A N 1
ATOM 739 C CA . LYS A 1 97 ? 10.828 -6.360 -11.086 1.00 95.31 97 LYS A CA 1
ATOM 740 C C . LYS A 1 97 ? 9.342 -6.014 -11.021 1.00 95.31 97 LYS A C 1
ATOM 742 O O . LYS A 1 97 ? 8.648 -6.431 -10.093 1.00 95.31 97 LYS A O 1
ATOM 747 N N . PHE A 1 98 ? 8.875 -5.275 -12.021 1.00 96.31 98 PHE A N 1
ATOM 748 C CA . PHE A 1 98 ? 7.460 -5.231 -12.365 1.00 96.31 98 PHE A CA 1
ATOM 749 C C . PHE A 1 98 ? 7.149 -6.323 -13.376 1.00 96.31 98 PHE A C 1
ATOM 751 O O . PHE A 1 98 ? 7.957 -6.567 -14.269 1.00 96.31 98 PHE A O 1
ATOM 758 N N . PHE A 1 99 ? 5.978 -6.931 -13.236 1.00 95.75 99 PHE A N 1
ATOM 759 C CA . PHE A 1 99 ? 5.410 -7.888 -14.176 1.00 95.75 99 PHE A CA 1
ATOM 760 C C . PHE A 1 99 ? 4.101 -7.314 -14.711 1.00 95.75 99 PHE A C 1
ATOM 762 O O . PHE A 1 99 ? 3.234 -6.906 -13.934 1.00 95.75 99 PHE A O 1
ATOM 769 N N . PHE A 1 100 ? 3.964 -7.273 -16.029 1.00 96.00 100 PHE A N 1
ATOM 770 C CA . PHE A 1 100 ? 2.790 -6.773 -16.728 1.00 96.00 100 PHE A CA 1
ATOM 771 C C . PHE A 1 100 ? 2.126 -7.933 -17.461 1.00 96.00 100 PHE A C 1
ATOM 773 O O . PHE A 1 100 ? 2.696 -8.467 -18.408 1.00 96.00 100 PHE A O 1
ATOM 780 N N . GLU A 1 101 ? 0.935 -8.322 -17.015 1.00 95.25 101 GLU A N 1
ATOM 781 C CA . GLU A 1 101 ? 0.138 -9.370 -17.655 1.00 95.25 101 GLU A CA 1
ATOM 782 C C . GLU A 1 101 ? -0.749 -8.742 -18.740 1.00 95.25 101 GLU A C 1
ATOM 784 O O . GLU A 1 101 ? -1.512 -7.803 -18.477 1.00 95.25 101 GLU A O 1
ATOM 789 N N . HIS A 1 102 ? -0.672 -9.276 -19.954 1.00 94.38 102 HIS A N 1
ATOM 790 C CA . HIS A 1 102 ? -1.442 -8.879 -21.134 1.00 94.38 102 HIS A CA 1
ATOM 791 C C . HIS A 1 102 ? -1.913 -10.139 -21.895 1.00 94.38 102 HIS A C 1
ATOM 793 O O . HIS A 1 102 ? -1.468 -11.239 -21.574 1.00 94.38 102 HIS A O 1
ATOM 799 N N . PRO A 1 103 ? -2.838 -10.033 -22.870 1.00 93.94 103 PRO A N 1
ATOM 800 C CA . PRO A 1 103 ? -3.382 -11.205 -23.565 1.00 93.94 103 PRO A CA 1
ATOM 801 C C . PRO A 1 103 ? -2.326 -12.124 -24.196 1.00 93.94 103 PRO A C 1
ATOM 803 O O . PRO A 1 103 ? -2.501 -13.338 -24.195 1.00 93.94 103 PRO A O 1
ATOM 806 N N . ASP A 1 104 ? -1.220 -11.551 -24.672 1.00 92.00 104 ASP A N 1
ATOM 807 C CA . ASP A 1 104 ? -0.140 -12.290 -25.342 1.00 92.00 104 ASP A CA 1
ATOM 808 C C . ASP A 1 104 ? 0.918 -12.866 -24.379 1.00 92.00 104 ASP A C 1
ATOM 810 O O . ASP A 1 104 ? 1.883 -13.485 -24.826 1.00 92.00 104 ASP A O 1
ATOM 814 N N . GLY A 1 105 ? 0.776 -12.657 -23.064 1.00 95.00 105 GLY A N 1
ATOM 815 C CA . GLY A 1 105 ? 1.689 -13.192 -22.052 1.00 95.00 105 GLY A CA 1
ATOM 816 C C . GLY A 1 105 ? 2.049 -12.201 -20.944 1.00 95.00 105 GLY A C 1
ATOM 817 O O . GLY A 1 105 ? 1.272 -11.318 -20.581 1.00 95.00 105 GLY A O 1
ATOM 818 N N . THR A 1 106 ? 3.245 -12.374 -20.381 1.00 96.69 106 THR A N 1
ATOM 819 C CA . THR A 1 106 ? 3.761 -11.537 -19.293 1.00 96.69 106 THR A CA 1
ATOM 820 C C . THR A 1 106 ? 5.102 -10.945 -19.687 1.00 96.69 106 THR A C 1
ATOM 822 O O . THR A 1 106 ? 6.030 -11.683 -20.010 1.00 96.69 106 THR A O 1
ATOM 825 N N . THR A 1 107 ? 5.218 -9.624 -19.582 1.00 96.81 107 THR A N 1
ATOM 826 C CA . THR A 1 107 ? 6.469 -8.890 -19.813 1.00 96.81 107 THR A CA 1
ATOM 827 C C . THR A 1 107 ? 6.968 -8.285 -18.504 1.00 96.81 107 THR A C 1
ATOM 829 O O . THR A 1 107 ? 6.170 -7.772 -17.715 1.00 96.81 107 THR A O 1
ATOM 832 N N . ASP A 1 108 ? 8.278 -8.321 -18.258 1.00 96.88 108 ASP A N 1
ATOM 833 C CA . ASP A 1 108 ? 8.893 -7.770 -17.052 1.00 96.88 108 ASP A CA 1
ATOM 834 C C . ASP A 1 108 ? 9.880 -6.626 -17.322 1.00 96.88 108 ASP A C 1
ATOM 836 O O . ASP A 1 108 ? 10.505 -6.536 -18.373 1.00 96.88 108 ASP A O 1
ATOM 840 N N . ILE A 1 109 ? 10.038 -5.749 -16.328 1.00 96.50 109 ILE A N 1
ATOM 841 C CA . ILE A 1 109 ? 11.046 -4.678 -16.317 1.00 96.50 109 ILE A CA 1
ATOM 842 C C . ILE A 1 109 ? 11.646 -4.548 -14.917 1.00 96.50 109 ILE A C 1
ATOM 844 O O . ILE A 1 109 ? 10.964 -4.768 -13.906 1.00 96.50 109 ILE A O 1
ATOM 848 N N . LYS A 1 110 ? 12.928 -4.1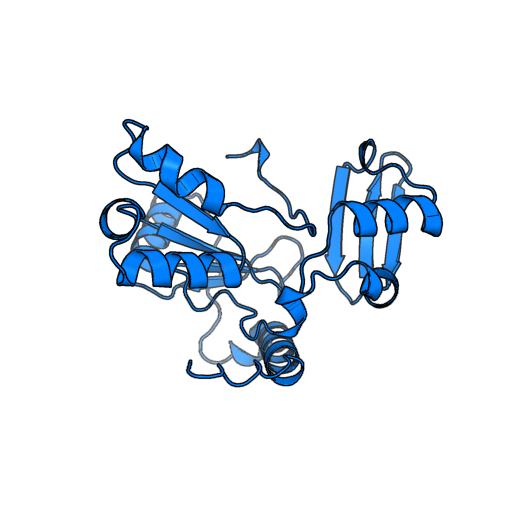82 -14.804 1.00 96.81 110 LYS A N 1
ATOM 849 C CA . LYS A 1 110 ? 13.548 -3.992 -13.485 1.00 96.81 110 LYS A CA 1
ATOM 850 C C . LYS A 1 110 ? 12.992 -2.728 -12.834 1.00 96.81 110 LYS A C 1
ATOM 852 O O . LYS A 1 110 ? 12.936 -1.671 -13.452 1.00 96.81 110 LYS A O 1
ATOM 857 N N . ILE A 1 111 ? 12.711 -2.778 -11.529 1.00 94.81 111 ILE A N 1
ATOM 858 C CA . ILE A 1 111 ? 12.213 -1.608 -10.772 1.00 94.81 111 ILE A CA 1
ATOM 859 C C . ILE A 1 111 ? 13.148 -0.394 -10.907 1.00 94.81 111 ILE A C 1
ATOM 861 O O . ILE A 1 111 ? 12.686 0.746 -10.905 1.00 94.81 111 ILE A O 1
ATOM 865 N N . LYS A 1 112 ? 14.461 -0.631 -11.031 1.00 93.62 112 LYS A N 1
ATOM 866 C CA . LYS A 1 112 ? 15.467 0.428 -11.204 1.00 93.62 112 LYS A CA 1
ATOM 867 C C . LYS A 1 112 ? 15.275 1.227 -12.498 1.00 93.62 112 LYS A C 1
ATOM 869 O O . LYS A 1 112 ? 15.523 2.427 -12.486 1.00 93.62 112 LYS A O 1
ATOM 874 N N . GLU A 1 113 ? 14.804 0.594 -13.568 1.00 94.81 113 GLU A N 1
ATOM 875 C CA . GLU A 1 113 ? 14.538 1.251 -14.858 1.00 94.81 113 GLU A CA 1
ATOM 876 C C . GLU A 1 113 ? 13.305 2.160 -14.772 1.00 94.81 113 GLU A C 1
ATOM 878 O O . GLU A 1 113 ? 13.208 3.156 -15.478 1.00 94.81 113 GLU A O 1
ATOM 883 N N . CYS A 1 114 ? 12.419 1.897 -13.808 1.00 94.62 114 CYS A N 1
ATOM 884 C CA . CYS A 1 114 ? 11.260 2.734 -13.510 1.00 94.62 114 CYS A CA 1
ATOM 885 C C . CYS A 1 114 ? 11.581 3.937 -12.603 1.00 94.62 114 CYS A C 1
ATOM 887 O O . CY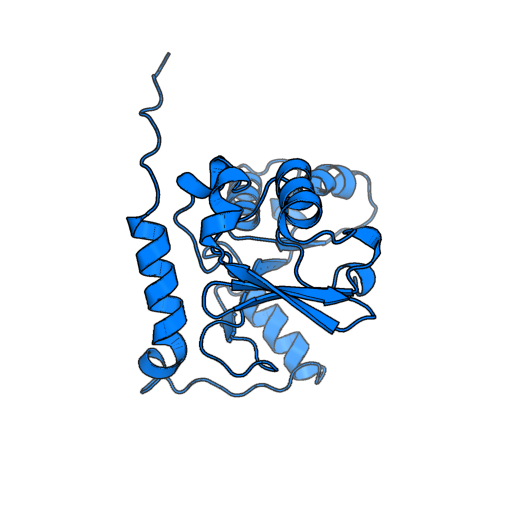S A 1 114 ? 10.676 4.673 -12.205 1.00 94.62 114 CYS A O 1
ATOM 889 N N . GLY A 1 115 ? 12.851 4.137 -12.226 1.00 91.56 115 GLY A N 1
ATOM 890 C CA . GLY A 1 115 ? 13.264 5.129 -11.229 1.00 91.56 115 GLY A CA 1
ATOM 891 C C . GLY A 1 115 ? 12.872 6.568 -11.576 1.00 91.56 115 GLY A C 1
ATOM 892 O O . GLY A 1 115 ? 12.483 7.313 -10.678 1.00 91.56 115 GLY A O 1
ATOM 893 N N . GLY A 1 116 ? 12.901 6.931 -12.864 1.00 92.81 116 GLY A N 1
ATOM 894 C CA . GLY A 1 116 ? 12.519 8.264 -13.348 1.00 92.81 116 GLY A CA 1
ATOM 895 C C . GLY A 1 116 ? 11.036 8.600 -13.164 1.00 92.81 116 GLY A C 1
ATOM 896 O O . GLY A 1 116 ? 10.686 9.769 -13.054 1.00 92.81 116 GLY A O 1
ATOM 897 N N . ALA A 1 117 ? 10.169 7.590 -13.052 1.00 96.19 117 ALA A N 1
ATOM 898 C CA . ALA A 1 117 ? 8.744 7.780 -12.791 1.00 96.19 117 ALA A CA 1
ATOM 899 C C . ALA A 1 117 ? 8.387 7.728 -11.299 1.00 96.19 117 ALA A C 1
ATOM 901 O O . ALA A 1 117 ? 7.218 7.874 -10.951 1.00 96.19 117 ALA A O 1
ATOM 902 N N . LYS A 1 118 ? 9.341 7.480 -10.391 1.00 95.50 118 LYS A N 1
ATOM 903 C CA . LYS A 1 118 ? 9.043 7.409 -8.954 1.00 95.50 118 LYS A CA 1
ATOM 904 C C . LYS A 1 118 ? 8.540 8.768 -8.456 1.00 95.50 118 LYS A C 1
ATOM 906 O O . LYS A 1 118 ? 9.214 9.779 -8.625 1.00 95.50 118 LYS A O 1
ATOM 911 N N . ALA A 1 119 ? 7.392 8.775 -7.781 1.00 95.25 119 ALA A N 1
ATOM 912 C CA . ALA A 1 119 ? 6.802 9.992 -7.235 1.00 95.25 119 ALA A CA 1
ATOM 913 C C . ALA A 1 119 ? 7.750 10.678 -6.237 1.00 95.25 119 ALA A C 1
ATOM 915 O O . ALA A 1 119 ? 8.304 10.019 -5.351 1.00 95.25 119 ALA A O 1
ATOM 916 N N . GLU A 1 120 ? 7.887 12.003 -6.335 1.00 92.88 120 GLU A N 1
ATOM 917 C CA . GLU A 1 120 ? 8.867 12.775 -5.556 1.00 92.88 120 GLU A CA 1
ATOM 918 C C . GLU A 1 120 ? 8.712 12.569 -4.044 1.00 92.88 120 GLU A C 1
ATOM 920 O O . GLU A 1 120 ? 9.680 12.253 -3.352 1.00 92.88 120 GLU A O 1
ATOM 925 N N . GLY A 1 121 ? 7.474 12.619 -3.537 1.00 93.06 121 GLY A N 1
ATOM 926 C CA . GLY A 1 121 ? 7.179 12.418 -2.114 1.00 93.06 121 GLY A CA 1
ATOM 927 C C . GLY A 1 121 ? 7.628 11.053 -1.572 1.00 93.06 121 GLY A C 1
ATOM 928 O O . GLY A 1 121 ? 7.965 10.927 -0.395 1.00 93.06 121 GLY A O 1
ATOM 929 N N . CYS A 1 122 ? 7.740 10.024 -2.424 1.00 95.31 122 CYS A N 1
ATOM 930 C CA . CYS A 1 122 ? 8.234 8.709 -2.004 1.00 95.31 122 CYS A CA 1
ATOM 931 C C . CYS A 1 122 ? 9.722 8.715 -1.626 1.00 95.31 122 CYS A C 1
ATOM 933 O O . CYS A 1 122 ? 10.193 7.725 -1.065 1.00 95.31 122 CYS A O 1
ATOM 935 N N . LYS A 1 123 ? 10.477 9.776 -1.942 1.00 93.69 123 LYS A N 1
ATOM 936 C CA . LYS A 1 123 ? 11.869 9.936 -1.499 1.00 93.69 123 LYS A CA 1
ATOM 937 C C . LYS A 1 123 ? 11.975 10.308 -0.020 1.00 93.69 123 LYS A C 1
ATOM 939 O O . LYS A 1 123 ? 13.031 10.083 0.547 1.00 93.69 123 LYS A O 1
ATOM 944 N N . TYR A 1 124 ? 10.913 10.829 0.590 1.00 95.06 124 TYR A N 1
ATOM 945 C CA . TYR A 1 124 ? 10.889 11.265 1.994 1.00 95.06 124 TYR A CA 1
ATOM 946 C C . TYR A 1 124 ? 10.105 10.305 2.900 1.00 95.06 124 TYR A C 1
ATOM 948 O O . TYR A 1 124 ? 10.216 10.352 4.119 1.00 95.06 124 TYR A O 1
ATOM 956 N N . CYS A 1 125 ? 9.311 9.410 2.310 1.00 96.25 125 CYS A N 1
ATOM 957 C CA . CYS A 1 125 ? 8.474 8.472 3.047 1.00 96.25 125 CYS A CA 1
ATOM 958 C C . CYS A 1 125 ? 9.309 7.396 3.759 1.00 96.25 125 CYS A C 1
ATOM 960 O O . CYS A 1 125 ? 9.986 6.598 3.108 1.00 96.25 125 CYS A O 1
ATOM 962 N N . GLN A 1 126 ? 9.179 7.328 5.083 1.00 96.62 126 GLN A N 1
ATOM 963 C CA . GLN A 1 126 ? 9.861 6.352 5.940 1.00 96.62 126 GLN A CA 1
ATOM 964 C C . GLN A 1 126 ? 9.003 5.116 6.257 1.00 96.62 126 GLN A C 1
ATOM 966 O O . GLN A 1 126 ? 9.542 4.059 6.572 1.00 96.62 126 GLN A O 1
ATOM 971 N N . ASP A 1 127 ? 7.680 5.214 6.131 1.00 98.00 127 ASP A N 1
ATOM 972 C CA . ASP A 1 127 ? 6.753 4.149 6.523 1.00 98.00 127 ASP A CA 1
ATOM 973 C C . ASP A 1 127 ? 6.524 3.141 5.386 1.00 98.00 127 ASP A C 1
ATOM 975 O O . ASP A 1 127 ? 6.007 3.483 4.318 1.00 98.00 127 ASP A O 1
ATOM 979 N N . PHE A 1 128 ? 6.906 1.882 5.606 1.00 98.06 128 PHE A N 1
ATOM 980 C CA . PHE A 1 128 ? 6.662 0.770 4.680 1.00 98.06 128 PHE A CA 1
ATOM 981 C C . PHE A 1 128 ? 5.342 0.043 4.954 1.00 98.06 128 PHE A C 1
ATOM 983 O O . PHE A 1 128 ? 4.651 -0.340 4.010 1.00 98.06 128 PHE A O 1
ATOM 990 N N . ALA A 1 129 ? 5.014 -0.167 6.228 1.00 97.69 129 ALA A N 1
ATOM 991 C CA . ALA A 1 129 ? 4.000 -1.116 6.679 1.00 97.69 129 ALA A CA 1
ATOM 992 C C . ALA A 1 129 ? 2.689 -0.440 7.108 1.00 97.69 129 ALA A C 1
ATOM 994 O O . ALA A 1 129 ? 1.890 -1.066 7.808 1.00 97.69 129 ALA A O 1
ATOM 995 N N . ALA A 1 130 ? 2.476 0.817 6.707 1.00 98.31 130 ALA A N 1
ATOM 996 C CA . ALA A 1 130 ? 1.308 1.628 7.038 1.00 98.31 130 ALA A CA 1
ATOM 997 C C . ALA A 1 130 ? 1.054 1.636 8.551 1.00 98.31 130 ALA A C 1
ATOM 999 O O . ALA A 1 130 ? 0.042 1.128 9.030 1.00 98.31 130 ALA A O 1
ATOM 1000 N N . GLU A 1 131 ? 2.020 2.150 9.303 1.00 98.12 131 GLU A N 1
ATOM 1001 C CA . GLU A 1 131 ? 2.087 2.077 10.763 1.00 98.12 131 GLU A CA 1
ATOM 1002 C C . GLU A 1 131 ? 0.941 2.821 11.460 1.00 98.12 131 GLU A C 1
ATOM 1004 O O . GLU A 1 131 ? 0.534 2.426 12.550 1.00 98.12 131 GLU A O 1
ATOM 1009 N N . PHE A 1 132 ? 0.343 3.805 10.784 1.00 97.94 132 PHE A N 1
ATOM 1010 C CA . PHE A 1 132 ? -0.798 4.592 11.271 1.00 97.94 132 PHE A CA 1
ATOM 1011 C C . PHE A 1 132 ? -2.186 4.009 10.934 1.00 97.94 132 PHE A C 1
ATOM 1013 O O . PHE A 1 132 ? -3.214 4.650 11.183 1.00 97.94 132 PHE A O 1
ATOM 1020 N N . ALA A 1 133 ? -2.248 2.817 10.335 1.00 98.50 133 ALA A N 1
ATOM 1021 C CA . ALA A 1 133 ? -3.507 2.136 10.037 1.00 98.50 133 ALA A CA 1
ATOM 1022 C C . ALA A 1 133 ? -4.066 1.373 11.256 1.00 98.50 133 ALA A C 1
ATOM 1024 O O . ALA A 1 133 ? -3.352 1.082 12.211 1.00 98.50 133 ALA A O 1
ATOM 1025 N N . ASP A 1 134 ? -5.346 0.998 11.207 1.00 98.56 134 ASP A N 1
ATOM 1026 C CA . ASP A 1 134 ? -5.951 0.084 12.184 1.00 98.56 134 ASP A CA 1
ATOM 1027 C C . ASP A 1 134 ? -5.552 -1.374 11.908 1.00 98.56 134 ASP A C 1
ATOM 1029 O O . ASP A 1 134 ? -5.240 -2.136 12.830 1.00 98.56 134 ASP A O 1
ATOM 1033 N N . ILE A 1 135 ? -5.533 -1.737 10.622 1.00 98.56 135 ILE A N 1
ATOM 1034 C CA . ILE A 1 135 ? -4.991 -2.988 10.084 1.00 98.56 135 ILE A CA 1
ATOM 1035 C C . ILE A 1 135 ? -4.050 -2.638 8.934 1.00 98.56 135 ILE A C 1
ATOM 1037 O O . ILE A 1 135 ? -4.422 -1.838 8.077 1.00 98.56 135 ILE A O 1
ATOM 1041 N N . SER A 1 136 ? -2.888 -3.282 8.861 1.00 98.50 136 SER A N 1
ATOM 1042 C CA . SER A 1 136 ? -1.997 -3.197 7.698 1.00 98.50 136 SER A CA 1
ATOM 1043 C C . SER A 1 136 ? -1.884 -4.536 6.986 1.00 98.50 136 SER A C 1
ATOM 1045 O O . SER A 1 136 ? -1.768 -5.570 7.637 1.00 98.50 136 SER A O 1
ATOM 1047 N N . ILE A 1 137 ? -1.897 -4.513 5.657 1.00 97.69 137 ILE A N 1
ATOM 1048 C CA . ILE A 1 137 ? -1.927 -5.704 4.810 1.00 97.69 137 ILE A CA 1
ATOM 1049 C C . ILE A 1 137 ? -0.808 -5.629 3.770 1.00 97.69 137 ILE A C 1
ATOM 1051 O O . ILE A 1 137 ? -0.606 -4.590 3.137 1.00 97.69 137 ILE A O 1
ATOM 1055 N N . GLY A 1 138 ? -0.096 -6.731 3.559 1.00 95.12 138 GLY A N 1
ATOM 1056 C CA . GLY A 1 138 ? 0.867 -6.853 2.466 1.00 95.12 138 GLY A CA 1
ATOM 1057 C C . GLY A 1 138 ? 1.298 -8.291 2.217 1.00 95.12 138 GLY A C 1
ATOM 1058 O O . GLY A 1 138 ? 1.003 -9.173 3.008 1.00 95.12 138 GLY A O 1
ATOM 1059 N N . ASN A 1 139 ? 2.015 -8.528 1.125 1.00 92.31 139 ASN A N 1
ATOM 1060 C CA . ASN A 1 139 ? 2.340 -9.869 0.623 1.00 92.31 139 ASN A CA 1
ATOM 1061 C C . ASN A 1 139 ? 3.836 -10.232 0.721 1.00 92.31 139 ASN A C 1
ATOM 1063 O O . ASN A 1 139 ? 4.267 -11.272 0.237 1.00 92.31 139 ASN A O 1
ATOM 1067 N N . VAL A 1 140 ? 4.669 -9.375 1.318 1.00 91.19 140 VAL A N 1
ATOM 1068 C CA . VAL A 1 140 ? 6.125 -9.582 1.332 1.00 91.19 140 VAL A CA 1
ATOM 1069 C C . VAL A 1 140 ? 6.524 -10.611 2.389 1.00 91.19 140 VAL A C 1
ATOM 1071 O O . VAL A 1 140 ? 6.402 -10.337 3.577 1.00 91.19 140 VAL A O 1
ATOM 1074 N N . GLY A 1 141 ? 7.107 -11.731 1.957 1.00 85.88 141 GLY A N 1
ATOM 1075 C CA . GLY A 1 141 ? 7.612 -12.785 2.849 1.00 85.88 141 GLY A CA 1
ATOM 1076 C C . GLY A 1 141 ? 6.632 -13.936 3.085 1.00 85.88 141 GLY A C 1
ATOM 1077 O O . GLY A 1 141 ? 6.907 -14.805 3.902 1.00 85.88 141 GLY A O 1
ATOM 1078 N N . VAL A 1 142 ? 5.514 -13.960 2.359 1.00 89.56 142 VAL A N 1
ATOM 1079 C CA . VAL A 1 142 ? 4.529 -15.050 2.372 1.00 89.56 142 VAL A CA 1
ATOM 1080 C C . VAL A 1 142 ? 4.323 -15.603 0.960 1.00 89.56 142 VAL A C 1
ATOM 1082 O O . VAL A 1 142 ? 4.861 -15.054 0.000 1.00 89.56 142 VAL A O 1
ATOM 1085 N N . ALA A 1 143 ? 3.592 -16.714 0.845 1.00 88.19 143 ALA A N 1
ATOM 1086 C CA . ALA A 1 143 ? 3.230 -17.306 -0.441 1.00 88.19 143 ALA A CA 1
ATOM 1087 C C . ALA A 1 143 ? 2.373 -16.348 -1.294 1.00 88.19 143 ALA A C 1
ATOM 1089 O O . ALA A 1 143 ? 1.725 -15.451 -0.756 1.00 88.19 143 ALA A O 1
ATOM 1090 N N . ASP A 1 144 ? 2.364 -16.549 -2.614 1.00 85.06 144 ASP A N 1
ATOM 1091 C CA . ASP A 1 144 ? 1.735 -15.637 -3.587 1.00 85.06 144 ASP A CA 1
ATOM 1092 C C . ASP A 1 144 ? 0.211 -15.474 -3.397 1.00 85.06 144 ASP A C 1
ATOM 1094 O O . ASP A 1 144 ? -0.364 -14.455 -3.783 1.00 85.06 144 ASP A O 1
ATOM 1098 N N . ASP A 1 145 ? -0.447 -16.458 -2.788 1.00 89.12 145 ASP A N 1
ATOM 1099 C CA . ASP A 1 145 ? -1.876 -16.469 -2.459 1.00 89.12 145 ASP A CA 1
ATOM 1100 C C . ASP A 1 145 ? -2.183 -15.949 -1.042 1.00 89.12 145 ASP A C 1
ATOM 1102 O O . ASP A 1 145 ? -3.345 -15.824 -0.651 1.00 89.12 145 ASP A O 1
ATOM 1106 N N . CYS A 1 146 ? -1.149 -15.600 -0.278 1.00 92.94 146 CYS A N 1
ATOM 1107 C CA . CYS A 1 146 ? -1.249 -15.188 1.111 1.00 92.94 146 CYS A CA 1
ATOM 1108 C C . CYS A 1 146 ? -0.987 -13.690 1.290 1.00 92.94 146 CYS A C 1
ATOM 1110 O O . CYS A 1 146 ? -0.249 -13.041 0.550 1.00 92.94 146 CYS A O 1
ATOM 1112 N N . ASN A 1 147 ? -1.554 -13.134 2.361 1.00 94.81 147 ASN A N 1
ATOM 1113 C CA . ASN A 1 147 ? -1.197 -11.808 2.848 1.00 94.81 147 ASN A CA 1
ATOM 1114 C C . ASN A 1 147 ? -0.874 -11.871 4.341 1.00 94.81 147 ASN A C 1
ATOM 1116 O O . ASN A 1 147 ? -1.494 -12.606 5.106 1.00 94.81 147 ASN A O 1
ATOM 1120 N N . ILE A 1 148 ? 0.069 -11.039 4.761 1.00 95.25 148 ILE A N 1
ATOM 1121 C CA . ILE A 1 148 ? 0.314 -10.696 6.156 1.00 95.25 148 ILE A CA 1
ATOM 1122 C C . ILE A 1 148 ? -0.728 -9.664 6.571 1.00 95.25 148 ILE A C 1
ATOM 1124 O O . ILE A 1 148 ? -0.898 -8.647 5.899 1.00 95.25 148 ILE A O 1
ATOM 1128 N N . ILE A 1 149 ? -1.374 -9.905 7.709 1.00 96.88 149 ILE A N 1
ATOM 1129 C CA . ILE A 1 149 ? -2.302 -8.974 8.352 1.00 96.88 149 ILE A CA 1
ATOM 1130 C C . ILE A 1 149 ? -1.698 -8.556 9.694 1.00 96.88 149 ILE A C 1
ATOM 1132 O O . ILE A 1 149 ? -1.522 -9.378 10.592 1.00 96.88 149 ILE A O 1
ATOM 1136 N N . LEU A 1 150 ? -1.387 -7.269 9.839 1.00 96.56 150 LEU A N 1
ATOM 1137 C CA . LEU A 1 150 ? -0.915 -6.667 11.084 1.00 96.56 150 LEU A CA 1
ATOM 1138 C C . LEU A 1 150 ? -2.067 -5.909 11.745 1.00 96.56 150 LEU A C 1
ATOM 1140 O O . LEU A 1 150 ? -2.522 -4.893 11.225 1.00 96.56 150 LEU A O 1
ATOM 1144 N N . ILE A 1 151 ? -2.525 -6.389 12.898 1.00 97.88 151 ILE A N 1
ATOM 1145 C CA . ILE A 1 151 ? -3.580 -5.746 13.691 1.00 97.88 151 ILE A CA 1
ATOM 1146 C C . ILE A 1 151 ? -2.922 -4.757 14.656 1.00 97.88 151 ILE A C 1
ATOM 1148 O O . ILE A 1 151 ? -2.087 -5.161 15.465 1.00 97.88 151 ILE A O 1
ATOM 1152 N N . ARG A 1 152 ? -3.286 -3.471 14.581 1.00 97.69 152 ARG A N 1
ATOM 1153 C CA . ARG A 1 152 ? -2.599 -2.394 15.321 1.00 97.69 152 ARG A CA 1
ATOM 1154 C C . ARG A 1 152 ? -3.450 -1.763 16.410 1.00 97.69 152 ARG A C 1
ATOM 1156 O O . ARG A 1 152 ? -2.952 -1.483 17.496 1.00 97.69 152 ARG A O 1
ATOM 1163 N N . THR A 1 153 ? -4.732 -1.542 16.133 1.00 98.25 153 THR A N 1
ATOM 1164 C CA . THR A 1 153 ? -5.632 -0.817 17.040 1.00 98.25 153 THR A CA 1
ATOM 1165 C C . THR A 1 153 ? -6.798 -1.685 17.499 1.00 98.25 153 THR A C 1
ATOM 1167 O O . THR A 1 153 ? -7.081 -2.744 16.936 1.00 98.25 153 THR A O 1
ATOM 1170 N N . LYS A 1 154 ? -7.532 -1.211 18.517 1.00 98.19 154 LYS A N 1
ATOM 1171 C CA . LYS A 1 154 ? -8.786 -1.845 18.960 1.00 98.19 154 LYS A CA 1
ATOM 1172 C C . LYS A 1 154 ? -9.820 -1.913 17.829 1.00 98.19 154 LYS A C 1
ATOM 1174 O O . LYS A 1 154 ? -10.473 -2.938 17.682 1.00 98.19 154 LYS A O 1
ATOM 1179 N N . ALA A 1 155 ? -9.927 -0.859 17.014 1.00 96.94 155 ALA A N 1
ATOM 1180 C CA . ALA A 1 155 ? -10.826 -0.833 15.860 1.00 96.94 155 ALA A CA 1
ATOM 1181 C C . ALA A 1 155 ? -10.403 -1.847 14.785 1.00 96.94 155 ALA A C 1
ATOM 1183 O O . ALA A 1 155 ? -11.253 -2.511 14.198 1.00 96.94 155 ALA A O 1
ATOM 1184 N N . GLY A 1 156 ? -9.097 -2.016 14.563 1.00 98.25 156 GLY A N 1
ATOM 1185 C CA . GLY A 1 156 ? -8.581 -3.037 13.654 1.00 98.25 156 GLY A CA 1
ATOM 1186 C C . GLY A 1 156 ? -8.854 -4.451 14.154 1.00 98.25 156 GLY A C 1
ATOM 1187 O O . GLY A 1 156 ? -9.286 -5.304 13.386 1.00 98.25 156 GLY A O 1
ATOM 1188 N N . LYS A 1 157 ? -8.679 -4.692 15.457 1.00 98.31 157 LYS A N 1
ATOM 1189 C CA . LYS A 1 157 ? -9.015 -5.979 16.075 1.00 98.31 157 LYS A CA 1
ATOM 1190 C C . LYS A 1 157 ? -10.505 -6.303 15.922 1.00 98.31 157 LYS A C 1
ATOM 1192 O O . LYS A 1 157 ? -10.828 -7.394 15.473 1.00 98.31 157 LYS A O 1
ATOM 1197 N N . GLU A 1 158 ? -11.380 -5.338 16.212 1.00 98.06 158 GLU A N 1
ATOM 1198 C CA . GLU A 1 158 ? -12.832 -5.452 16.009 1.00 98.06 158 GLU A CA 1
ATOM 1199 C C . GLU A 1 158 ? -13.165 -5.827 14.556 1.00 98.06 158 GLU A C 1
ATOM 1201 O O . GLU A 1 158 ? -13.897 -6.783 14.316 1.00 98.06 158 GLU A O 1
ATOM 1206 N N . LEU A 1 159 ? -12.594 -5.115 13.577 1.00 97.31 159 LEU A N 1
ATOM 1207 C CA . LEU A 1 159 ? -12.826 -5.387 12.156 1.00 97.31 159 LEU A CA 1
ATOM 1208 C C . LEU A 1 159 ? -12.365 -6.794 11.746 1.00 97.31 159 LEU A C 1
ATOM 1210 O O . LEU A 1 159 ? -13.060 -7.481 11.000 1.00 97.31 159 LEU A O 1
ATOM 1214 N N . PHE A 1 160 ? -11.198 -7.218 12.226 1.00 97.94 160 PHE A N 1
ATOM 1215 C CA . PHE A 1 160 ? -10.651 -8.538 11.931 1.00 97.94 160 PHE A CA 1
ATOM 1216 C C . PHE A 1 160 ? -11.498 -9.666 12.539 1.00 97.94 160 PHE A C 1
ATOM 1218 O O . PHE A 1 160 ? -11.802 -10.642 11.858 1.00 97.94 160 PHE A O 1
ATOM 1225 N N . GLU A 1 161 ? -11.928 -9.519 13.793 1.00 97.56 161 GLU A N 1
ATOM 1226 C CA . GLU A 1 161 ? -12.785 -10.497 14.474 1.00 97.56 161 GLU A CA 1
ATOM 1227 C C . GLU A 1 161 ? -14.164 -10.621 13.811 1.00 97.56 161 GLU A C 1
ATOM 1229 O O . GLU A 1 161 ? -14.683 -11.731 13.698 1.00 97.56 161 GLU A O 1
ATOM 1234 N N . LEU A 1 162 ? -14.733 -9.516 13.311 1.00 96.62 162 LEU A N 1
ATOM 1235 C CA . LEU A 1 162 ? -15.956 -9.550 12.501 1.00 96.62 162 LEU A CA 1
ATOM 1236 C C . LEU A 1 162 ? -15.757 -10.371 11.219 1.00 96.62 162 LEU A C 1
ATOM 1238 O O . LEU A 1 162 ? -16.575 -11.232 10.913 1.00 96.62 162 LEU A O 1
ATOM 1242 N N . ALA A 1 163 ? -14.648 -10.157 10.505 1.00 96.62 163 ALA A N 1
ATOM 1243 C CA . ALA A 1 163 ? -14.350 -10.904 9.284 1.00 96.62 163 ALA A CA 1
ATOM 1244 C C . ALA A 1 163 ? -14.137 -12.408 9.541 1.00 96.62 163 ALA A C 1
ATOM 1246 O O . ALA A 1 163 ? -14.564 -13.231 8.731 1.00 96.62 163 ALA A O 1
ATOM 1247 N N . LEU A 1 164 ? -13.516 -12.770 10.670 1.00 96.75 164 LEU A N 1
ATOM 1248 C CA . LEU A 1 164 ? -13.381 -14.164 11.099 1.00 96.75 164 LEU A CA 1
ATOM 1249 C C . LEU A 1 164 ? -14.733 -14.798 11.432 1.00 96.75 164 LEU A C 1
ATOM 1251 O O . LEU A 1 164 ? -15.016 -15.905 10.985 1.00 96.75 164 LEU A O 1
ATOM 1255 N N . LYS A 1 165 ? -15.572 -14.096 12.203 1.00 97.12 165 LYS A N 1
ATOM 1256 C CA . LYS A 1 165 ? -16.903 -14.576 12.595 1.00 97.12 165 LYS A CA 1
ATOM 1257 C C . LYS A 1 165 ? -17.789 -14.864 11.381 1.00 97.12 165 LYS A C 1
ATOM 1259 O O . LYS A 1 165 ? -18.543 -15.833 11.397 1.00 97.12 165 LYS A O 1
ATOM 1264 N N . ASP A 1 166 ? -17.663 -14.047 10.341 1.00 97.25 166 ASP A N 1
ATOM 1265 C CA . ASP A 1 166 ? -18.423 -14.179 9.098 1.00 97.25 166 ASP A CA 1
ATOM 1266 C C . ASP A 1 166 ? -17.772 -15.161 8.096 1.00 97.25 166 ASP A C 1
ATOM 1268 O O . ASP A 1 166 ? -18.231 -15.272 6.961 1.00 97.25 166 ASP A O 1
ATOM 1272 N N . ASN A 1 167 ? -16.718 -15.890 8.499 1.00 96.12 167 ASN A N 1
ATOM 1273 C CA . ASN A 1 167 ? -15.968 -16.848 7.673 1.00 96.12 167 ASN A CA 1
ATOM 1274 C C . ASN A 1 167 ? -15.448 -16.251 6.349 1.00 96.12 167 ASN A C 1
ATOM 1276 O O . ASN A 1 167 ? -15.423 -16.918 5.316 1.00 96.12 167 ASN A O 1
ATOM 1280 N N . LEU A 1 168 ? -15.035 -14.979 6.368 1.00 95.81 168 LEU A N 1
ATOM 1281 C CA . LEU A 1 168 ? -14.561 -14.266 5.174 1.00 95.81 168 LEU A CA 1
ATOM 1282 C C . LEU A 1 168 ? -13.066 -14.465 4.893 1.00 95.81 168 LEU A C 1
ATOM 1284 O O . LEU A 1 168 ? -12.587 -14.032 3.846 1.00 95.81 168 LEU A O 1
ATOM 1288 N N . LEU A 1 169 ? -12.321 -15.052 5.833 1.00 95.62 169 LEU A N 1
ATOM 1289 C CA . LEU A 1 169 ? -10.868 -15.187 5.778 1.00 95.62 169 LEU A CA 1
ATOM 1290 C C . LEU A 1 169 ? -10.449 -16.604 6.174 1.00 95.62 169 LEU A C 1
ATOM 1292 O O . LEU A 1 169 ? -10.887 -17.106 7.207 1.00 95.62 169 LEU A O 1
ATOM 1296 N N . ASP A 1 170 ? -9.532 -17.189 5.405 1.00 95.06 170 ASP A N 1
ATOM 1297 C CA . ASP A 1 170 ? -8.691 -18.287 5.877 1.00 95.06 170 ASP A CA 1
ATOM 1298 C C . ASP A 1 170 ? -7.453 -17.686 6.556 1.00 95.06 170 ASP A C 1
ATOM 1300 O O . ASP A 1 170 ? -6.771 -16.826 5.987 1.00 95.06 170 ASP A O 1
ATOM 1304 N N . VAL A 1 171 ? -7.202 -18.065 7.810 1.00 94.94 171 VAL A N 1
ATOM 1305 C CA . VAL A 1 171 ? -6.187 -17.424 8.648 1.00 94.94 171 VAL A CA 1
ATOM 1306 C C . VAL A 1 171 ? -5.278 -18.458 9.280 1.00 94.94 171 VAL A C 1
ATOM 1308 O O . VAL A 1 171 ? -5.666 -19.221 10.163 1.00 94.94 171 VAL A O 1
ATOM 1311 N N . LYS A 1 172 ? -3.996 -18.348 8.938 1.00 92.88 172 LYS A N 1
ATOM 1312 C CA . LYS A 1 172 ? -2.909 -18.987 9.669 1.00 92.88 172 LYS A CA 1
ATOM 1313 C C . LYS A 1 172 ? -2.245 -17.979 10.598 1.00 92.88 172 LYS A C 1
ATOM 1315 O O . LYS A 1 172 ? -1.689 -16.972 10.163 1.00 92.88 172 LYS A O 1
ATOM 1320 N N . LYS A 1 173 ? -2.277 -18.261 11.899 1.00 92.19 173 LYS A N 1
ATOM 1321 C CA . LYS A 1 173 ? -1.570 -17.450 12.892 1.00 92.19 173 LYS A CA 1
ATOM 1322 C C . LYS A 1 173 ? -0.059 -17.637 12.735 1.00 92.19 173 LYS A C 1
ATOM 1324 O O . LYS A 1 173 ? 0.420 -18.767 12.703 1.00 92.19 173 LYS A O 1
ATOM 1329 N N . ILE A 1 174 ? 0.682 -16.531 12.683 1.00 89.69 174 ILE A N 1
ATOM 1330 C CA . ILE A 1 174 ? 2.147 -16.554 12.749 1.00 89.69 174 ILE A CA 1
ATOM 1331 C C . ILE A 1 174 ? 2.557 -16.863 14.194 1.00 89.69 174 ILE A C 1
ATOM 1333 O O . ILE A 1 174 ? 2.060 -16.230 15.133 1.00 89.69 174 ILE A O 1
ATOM 1337 N N . ASP A 1 175 ? 3.435 -17.852 14.370 1.00 87.12 175 ASP A N 1
ATOM 1338 C CA . ASP A 1 175 ? 3.964 -18.224 15.682 1.00 87.12 175 ASP A CA 1
ATOM 1339 C C . ASP A 1 175 ? 4.775 -17.062 16.270 1.00 87.12 175 ASP A C 1
ATOM 1341 O O . ASP A 1 175 ? 5.645 -16.496 15.613 1.00 87.12 175 ASP A O 1
ATOM 1345 N N . LYS A 1 176 ? 4.501 -16.720 17.531 1.00 84.06 176 LYS A N 1
ATOM 1346 C CA . LYS A 1 176 ? 5.219 -15.671 18.259 1.00 84.06 176 LYS A CA 1
ATOM 1347 C C . LYS A 1 176 ? 6.681 -16.015 18.525 1.00 84.06 176 LYS A C 1
ATOM 1349 O O . LYS A 1 176 ? 7.440 -15.099 18.806 1.00 84.06 176 LYS A O 1
ATOM 1354 N N . ASN A 1 177 ? 7.071 -17.282 18.461 1.00 88.25 177 ASN A N 1
ATOM 1355 C CA . ASN A 1 177 ? 8.465 -17.670 18.660 1.00 88.25 177 ASN A CA 1
ATOM 1356 C C . ASN A 1 177 ? 9.282 -17.571 17.363 1.00 88.25 177 ASN A C 1
ATOM 1358 O O . ASN A 1 177 ? 10.478 -17.320 17.428 1.00 88.25 177 ASN A O 1
ATOM 1362 N N . ASN A 1 178 ? 8.628 -17.674 16.198 1.00 83.88 178 ASN A N 1
ATOM 1363 C CA . ASN A 1 178 ? 9.292 -17.739 14.886 1.00 83.88 178 ASN A CA 1
ATOM 1364 C C . ASN A 1 178 ? 8.809 -16.638 13.919 1.00 83.88 178 ASN A C 1
ATOM 1366 O O . ASN A 1 178 ? 8.975 -16.730 12.699 1.00 83.88 178 ASN A O 1
ATOM 1370 N N . TRP A 1 179 ? 8.171 -15.582 14.437 1.00 87.00 179 TRP A N 1
ATOM 1371 C CA . TRP A 1 179 ? 7.626 -14.510 13.599 1.00 87.00 179 TRP A CA 1
ATOM 1372 C C . TRP A 1 179 ? 8.722 -13.760 12.841 1.00 87.00 179 TRP A C 1
ATOM 1374 O O . TRP A 1 179 ? 8.475 -13.294 11.730 1.00 87.00 179 TRP A O 1
ATOM 1384 N N . GLU A 1 180 ? 9.920 -13.654 13.421 1.00 87.31 180 GLU A N 1
ATOM 1385 C CA . GLU A 1 180 ? 11.055 -12.956 12.820 1.00 87.31 180 GLU A CA 1
ATOM 1386 C C . GLU A 1 180 ? 11.489 -13.617 11.518 1.00 87.31 180 GLU A C 1
ATOM 1388 O O . GLU A 1 180 ? 11.737 -12.915 10.547 1.00 87.31 180 GLU A O 1
ATOM 1393 N N . GLU A 1 181 ? 11.495 -14.949 11.454 1.00 88.00 181 GLU A N 1
ATOM 1394 C CA . GLU A 1 181 ? 11.821 -15.684 10.229 1.00 88.00 181 GLU A CA 1
ATOM 1395 C C . GLU A 1 181 ? 10.787 -15.410 9.134 1.00 88.00 181 GLU A C 1
ATOM 1397 O O . GLU A 1 181 ? 11.136 -15.098 7.995 1.00 88.00 181 GLU A O 1
ATOM 1402 N N . THR A 1 182 ? 9.502 -15.449 9.503 1.00 86.81 182 THR A N 1
ATOM 1403 C CA . THR A 1 182 ? 8.391 -15.216 8.568 1.00 86.81 182 THR A CA 1
ATOM 1404 C C . THR A 1 182 ? 8.381 -13.772 8.059 1.00 86.81 182 THR A C 1
ATOM 1406 O O . THR A 1 182 ? 8.168 -13.515 6.876 1.00 86.81 182 THR A O 1
ATOM 1409 N N . LEU A 1 183 ? 8.619 -12.800 8.945 1.00 91.19 183 LEU A N 1
ATOM 1410 C CA . LEU A 1 183 ? 8.548 -11.375 8.617 1.00 91.19 183 LEU A CA 1
ATOM 1411 C C . LEU A 1 183 ? 9.899 -10.768 8.222 1.00 91.19 183 LEU A C 1
ATOM 1413 O O . LEU A 1 183 ? 9.923 -9.602 7.821 1.00 91.19 183 LEU A O 1
ATOM 1417 N N . ALA A 1 184 ? 11.006 -11.515 8.272 1.00 93.88 184 ALA A N 1
ATOM 1418 C CA . ALA A 1 184 ? 12.349 -11.018 7.966 1.00 93.88 184 ALA A CA 1
ATOM 1419 C C . ALA A 1 184 ? 12.418 -10.240 6.638 1.00 93.88 184 ALA A C 1
ATOM 1421 O O . ALA A 1 184 ? 12.987 -9.141 6.629 1.00 93.88 184 ALA A O 1
ATOM 1422 N N . PRO A 1 185 ? 11.804 -10.703 5.527 1.00 93.69 185 PRO A N 1
ATOM 1423 C CA . PRO A 1 185 ? 11.777 -9.934 4.284 1.00 93.69 185 PRO A CA 1
ATOM 1424 C C . PRO A 1 185 ? 11.069 -8.578 4.428 1.00 93.69 185 PRO A C 1
ATOM 1426 O O . PRO A 1 185 ? 11.594 -7.557 3.977 1.00 93.69 185 PRO A O 1
ATOM 1429 N N . ALA A 1 186 ? 9.912 -8.538 5.096 1.00 94.25 186 ALA A N 1
ATOM 1430 C CA . ALA A 1 186 ? 9.154 -7.309 5.326 1.00 94.25 186 ALA A CA 1
ATOM 1431 C C . ALA A 1 186 ? 9.899 -6.339 6.263 1.00 94.25 186 ALA A C 1
ATOM 1433 O O . ALA A 1 186 ? 9.977 -5.141 5.979 1.00 94.25 186 ALA A O 1
ATOM 1434 N N . VAL A 1 187 ? 10.515 -6.850 7.336 1.00 95.06 187 VAL A N 1
ATOM 1435 C CA . VAL A 1 187 ? 11.344 -6.064 8.268 1.00 95.06 187 VAL A CA 1
ATOM 1436 C C . VAL A 1 187 ? 12.557 -5.476 7.545 1.00 95.06 187 VAL A C 1
ATOM 1438 O O . VAL A 1 187 ? 12.861 -4.289 7.699 1.00 95.06 187 VAL A O 1
ATOM 1441 N N . LYS A 1 188 ? 13.214 -6.265 6.686 1.00 95.94 188 LYS A N 1
ATOM 1442 C CA . LYS A 1 188 ? 14.333 -5.804 5.856 1.00 95.94 188 LYS A CA 1
ATOM 1443 C C . LYS A 1 188 ? 13.912 -4.674 4.917 1.00 95.94 188 LYS A C 1
ATOM 1445 O O . LYS A 1 188 ? 14.604 -3.658 4.861 1.00 95.94 188 LYS A O 1
ATOM 1450 N N . LEU A 1 189 ? 12.782 -4.804 4.215 1.00 95.12 189 LEU A N 1
ATOM 1451 C CA . LEU A 1 189 ? 12.277 -3.734 3.342 1.00 95.12 189 LEU A CA 1
ATOM 1452 C C . LEU A 1 189 ? 11.886 -2.475 4.127 1.00 95.12 189 LEU A C 1
ATOM 1454 O O . LEU A 1 189 ? 12.222 -1.374 3.693 1.00 95.12 189 LEU A O 1
ATOM 1458 N N . SER A 1 190 ? 11.263 -2.621 5.301 1.00 96.75 190 SER A N 1
ATOM 1459 C CA . SER A 1 190 ? 10.994 -1.494 6.206 1.00 96.75 190 SER A CA 1
ATOM 1460 C C . SER A 1 190 ? 12.282 -0.764 6.602 1.00 96.75 190 SER A C 1
ATOM 1462 O O . SER A 1 190 ? 12.345 0.465 6.547 1.00 96.75 190 SER A O 1
ATOM 1464 N N . SER A 1 191 ? 13.345 -1.500 6.944 1.00 97.06 191 SER A N 1
ATOM 1465 C CA . SER A 1 191 ? 14.649 -0.911 7.273 1.00 97.06 191 SER A CA 1
ATOM 1466 C C . SER A 1 191 ? 15.267 -0.173 6.081 1.00 97.06 191 SER A C 1
ATOM 1468 O O . SER A 1 191 ? 15.722 0.962 6.227 1.00 97.06 191 SER A O 1
ATOM 1470 N N . ILE A 1 192 ? 15.237 -0.779 4.888 1.00 95.94 192 ILE A N 1
ATOM 1471 C CA . ILE A 1 192 ? 15.737 -0.160 3.650 1.00 95.94 192 ILE A CA 1
ATOM 1472 C C . ILE A 1 192 ? 14.978 1.133 3.347 1.00 95.94 192 ILE A C 1
ATOM 1474 O O . ILE A 1 192 ? 15.604 2.137 3.014 1.00 95.94 192 ILE A O 1
ATOM 1478 N N . LYS A 1 193 ? 13.647 1.133 3.489 1.00 96.44 193 LYS A N 1
ATOM 1479 C CA . LYS A 1 193 ? 12.830 2.323 3.246 1.00 96.44 193 LYS A CA 1
ATOM 1480 C C . LYS A 1 193 ? 13.179 3.462 4.191 1.00 96.44 193 LYS A C 1
ATOM 1482 O O . LYS A 1 193 ? 13.427 4.567 3.720 1.00 96.44 193 LYS A O 1
ATOM 1487 N N . ARG A 1 194 ? 13.274 3.177 5.491 1.00 96.06 194 ARG A N 1
ATOM 1488 C CA . ARG A 1 194 ? 13.644 4.175 6.503 1.00 96.06 194 ARG A CA 1
ATOM 1489 C C . ARG A 1 194 ? 15.028 4.766 6.252 1.00 96.06 194 ARG A C 1
ATOM 1491 O O . ARG A 1 194 ? 15.170 5.980 6.256 1.00 96.06 194 ARG A O 1
ATOM 1498 N N . LYS A 1 195 ? 16.028 3.925 5.969 1.00 96.06 195 LYS A N 1
ATOM 1499 C CA . LYS A 1 195 ? 17.406 4.373 5.692 1.00 96.06 195 LYS A CA 1
ATOM 1500 C C . LYS A 1 195 ? 17.543 5.127 4.367 1.00 96.06 195 LYS A C 1
ATOM 1502 O O . LYS A 1 195 ? 18.407 5.984 4.247 1.00 96.06 195 LYS A O 1
ATOM 1507 N N . GLY A 1 196 ? 16.731 4.780 3.369 1.00 93.62 196 GLY A N 1
ATOM 1508 C CA . GLY A 1 196 ? 16.750 5.407 2.047 1.00 93.62 196 GLY A CA 1
ATOM 1509 C C . GLY A 1 196 ? 15.922 6.689 1.941 1.00 93.62 196 GLY A C 1
ATOM 1510 O O . GLY A 1 196 ? 15.959 7.337 0.894 1.00 93.62 196 GLY A O 1
ATOM 1511 N N . ALA A 1 197 ? 15.157 7.041 2.977 1.00 94.56 197 ALA A N 1
ATOM 1512 C CA . ALA A 1 197 ? 14.379 8.266 3.000 1.00 94.56 197 ALA A CA 1
ATOM 1513 C C . ALA A 1 197 ? 15.296 9.483 3.181 1.00 94.56 197 ALA A C 1
ATOM 1515 O O . ALA A 1 197 ? 16.159 9.514 4.057 1.00 94.56 197 ALA A O 1
ATOM 1516 N N . LYS A 1 198 ? 15.089 10.507 2.357 1.00 93.38 198 LYS A N 1
ATOM 1517 C CA . LYS A 1 198 ? 15.728 11.811 2.508 1.00 93.38 198 LYS A CA 1
ATOM 1518 C C . LYS A 1 198 ? 15.186 12.514 3.750 1.00 93.38 198 LYS A C 1
ATOM 1520 O O . LY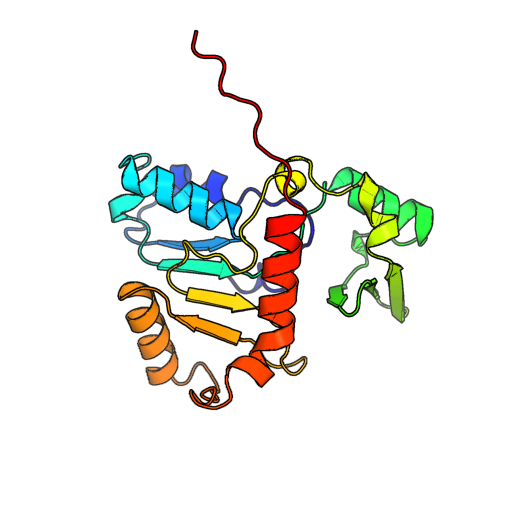S A 1 198 ? 14.001 12.400 4.064 1.00 93.38 198 LYS A O 1
ATOM 1525 N N . ALA A 1 199 ? 16.044 13.289 4.406 1.00 87.06 199 ALA A N 1
ATOM 1526 C CA . ALA A 1 199 ? 15.603 14.231 5.423 1.00 87.06 199 ALA A CA 1
ATOM 1527 C C . ALA A 1 199 ? 14.695 15.294 4.788 1.00 87.06 199 ALA A C 1
ATOM 1529 O O . ALA A 1 199 ? 14.940 15.738 3.661 1.00 87.06 199 ALA A O 1
ATOM 1530 N N . LEU A 1 200 ? 13.648 15.694 5.509 1.00 80.81 200 LEU A N 1
ATOM 1531 C CA . LEU A 1 200 ? 12.913 16.906 5.170 1.00 80.81 200 LEU A CA 1
ATOM 1532 C C . LEU A 1 200 ? 13.849 18.102 5.357 1.00 80.81 200 LEU A C 1
ATOM 1534 O O . LEU A 1 200 ? 14.671 18.110 6.277 1.00 80.81 200 LEU A O 1
ATOM 1538 N N . ALA A 1 201 ? 13.735 19.095 4.476 1.00 77.44 201 ALA A N 1
ATOM 1539 C CA . ALA A 1 201 ? 14.404 20.365 4.709 1.00 77.44 201 ALA A CA 1
ATOM 1540 C C . ALA A 1 201 ? 13.892 20.955 6.037 1.00 77.44 201 ALA A C 1
ATOM 1542 O O . ALA A 1 201 ? 12.714 20.756 6.361 1.00 77.44 201 ALA A O 1
ATOM 1543 N N . PRO A 1 202 ? 14.743 21.656 6.808 1.00 76.88 202 PRO A N 1
ATOM 1544 C CA . PRO A 1 202 ? 14.272 22.440 7.939 1.00 76.88 202 PRO A CA 1
ATOM 1545 C C . PRO A 1 202 ? 13.117 23.328 7.477 1.00 76.88 202 PRO A C 1
ATOM 1547 O O . PRO A 1 202 ? 13.204 23.953 6.420 1.00 76.88 202 PRO A O 1
ATOM 1550 N N . ILE A 1 203 ? 12.026 23.353 8.240 1.00 78.88 203 ILE A N 1
ATOM 1551 C CA . ILE A 1 203 ? 10.976 24.339 8.006 1.00 78.88 203 ILE A CA 1
ATOM 1552 C C . ILE A 1 203 ? 11.609 25.681 8.362 1.00 78.88 203 ILE A C 1
ATOM 1554 O O . ILE A 1 203 ? 11.917 25.916 9.530 1.00 78.88 203 ILE A O 1
ATOM 1558 N N . GLU A 1 204 ? 11.859 26.524 7.363 1.00 69.56 204 GLU A N 1
ATOM 1559 C CA . GLU A 1 204 ? 12.227 27.914 7.607 1.00 69.56 204 GLU A CA 1
ATOM 1560 C C . GLU A 1 204 ? 11.047 28.557 8.338 1.00 69.56 204 GLU A C 1
ATOM 1562 O O . GLU A 1 204 ? 9.954 28.703 7.787 1.00 69.56 204 GLU A O 1
ATOM 1567 N N . SER A 1 205 ? 11.227 28.837 9.627 1.00 66.94 205 SER A N 1
ATOM 1568 C CA . SER A 1 205 ? 10.265 29.617 10.392 1.00 66.94 205 SER A CA 1
ATOM 1569 C C . SER A 1 205 ? 10.274 31.035 9.829 1.00 66.94 205 SER A C 1
ATOM 1571 O O . SER A 1 205 ? 11.278 31.734 9.980 1.00 66.94 205 SER A O 1
ATOM 1573 N N . ALA A 1 206 ? 9.192 31.411 9.150 1.00 56.81 206 ALA A N 1
ATOM 1574 C CA . ALA A 1 206 ? 8.896 32.801 8.820 1.00 56.81 206 ALA A CA 1
ATOM 1575 C C . ALA A 1 206 ? 8.566 33.604 10.085 1.00 56.81 206 ALA A C 1
ATOM 1577 O O . ALA A 1 206 ? 7.960 33.012 11.011 1.00 56.81 206 ALA A O 1
#

Sequence (206 aa):
IQKSSKSKYTLNPVLIKLPSIKLSNKKKVAAVGLPCHNETLTNIMDMKNLGADFRVKYKIGLFCMSCYDPASFRDIISNNLGLSTSNLTKTDCARGKFFFEHPDGTTDIKIKECGGAKAEGCKYCQDFAAEFADISIGNVGVADDCNIILIRTKAGKELFELALKDNLLDVKKIDKNNWEETLAPAVKLSSIKRKGAKALAPIESA